Protein AF-A0A1B7XZV3-F1 (afdb_monomer)

Mean predicted aligned error: 13.6 Å

Radius of gyration: 22.8 Å; Cα contacts (8 Å, |Δi|>4): 295; chains: 1; bounding box: 56×58×71 Å

Secondary structure (DSSP, 8-state):
-------------------------------PPP-TTT-----SS-GGG--PBPPPPHHHHHTT----PPBTT-SS--TT----HHHHHHHHHHHHHHHHHHHH----SSS--SSTTT-HHHHHHHHHHHHHHHHHHT--TTT-TTTTTT-HHHHHHHHHHHHHHHHHHHHHHHHHHHTT--HHHHHHHHHHHHHHHHHHHHHHHH-S-HHHHHTSHHHHHHHHHHHHHHTS---TT----HHHHHHHHHHHHHHHHHHS--HHHHHHHHHHHHHHHHTT---HHHHHHHTSPPPTT--B----SS-TT----B-PPPS---

Organism: Colletotrichum higginsianum (strain IMI 349063) (NCBI:txid759273)

Foldseek 3Di:
DDDDPDPDDDDDDDDDDDDDDDDDDDDDPPPDDDDDPPPPPPPPDDLQPDFDWQDAAPVCVVVVHDDDTHTPPPPDPDQPDDHYLRSLLVLLVVLLVLLQVLLPDDPPPDDADLDLVRGPSNVSLVVSVVSLVSSLVRDDPCQDPPVNLAPLSNLNSLLSSLSSLLSNLVSVLVVCVVSVHDPVVNLVSLVSNLVSLVVLLVSCVSHPCLLVSVVPVVNLVSLLSSLVSLLDPDDPVPPDPSLVSLLSSLVSLVCCCPSVVDLVSLVSSQVSLVSCVVVVNDDPSSVVSVVRDRPPQWDFDDDPDDDPDDDTDTDGDDPPDD

Sequence (322 aa):
MEAVWVIHPAYRRLSPGQKQKRGAGPGGRFTAPIDCGTAGWPVLINERDMSVRLPASEEAFQSDVEEKTSLYTSAQQQDGQVFSPFAGRVRAASLFHQSFQHSTKEPLHNNSSPDPERNTHWRQYREIDNNLVLFLQGLPDGLRLPRQARCRNAVFVNIIIHMSFICLHKAAISRMKSTGLPKSMIRRSTARLVCAAEEILNIFRMMSDMNEHLKNSILIFSVYLTSRVFLEDLDPTENVPRQDNLDFVLRIMMLSAKTLDNPVSGSMAVQLATEMRQRGLDSSAVEKALEVPQSRHLTPAFTKGSAPSSGPVFRLPSSSET

Nearest PDB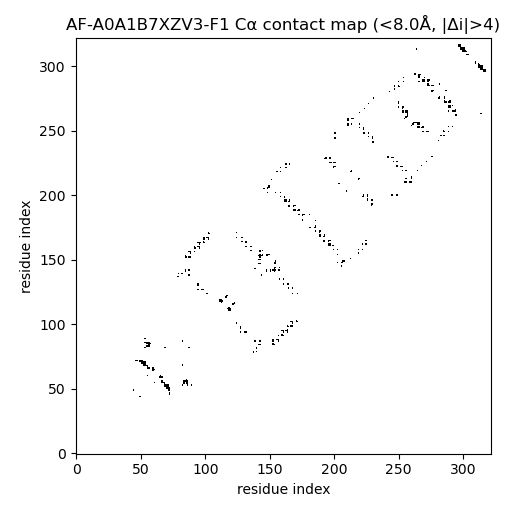 structures (foldseek):
  8qdv-assembly2_G  TM=4.334E-01  e=7.314E-02  Homo sapiens
  9dze-assembly1_c  TM=2.729E-01  e=3.210E-01  synthetic construct
  3c3r-assembly1_A  TM=3.103E-01  e=1.345E+00  unclassified
  9dze-assembly1_S  TM=2.847E-01  e=1.545E+00  synthetic construct

Structure (mmCIF, N/CA/C/O backbone):
data_AF-A0A1B7XZV3-F1
#
_entry.id   AF-A0A1B7XZV3-F1
#
loop_
_atom_site.group_PDB
_atom_site.id
_atom_site.type_symbol
_atom_site.label_atom_id
_atom_site.label_alt_id
_atom_site.label_comp_id
_atom_site.label_asym_id
_atom_site.label_entity_id
_atom_site.label_seq_id
_atom_site.pdbx_PDB_ins_code
_atom_site.Cartn_x
_atom_site.Cartn_y
_atom_site.Cartn_z
_atom_site.occupancy
_atom_site.B_iso_or_equiv
_atom_site.auth_seq_id
_atom_site.auth_comp_id
_atom_site.auth_asym_id
_atom_site.auth_atom_id
_atom_site.pdbx_PDB_model_num
ATOM 1 N N . MET A 1 1 ? -3.959 21.844 19.384 1.00 26.05 1 MET A N 1
ATOM 2 C CA . MET A 1 1 ? -4.234 20.977 20.549 1.00 26.05 1 MET A CA 1
ATOM 3 C C . MET A 1 1 ? -3.589 19.632 20.274 1.00 26.05 1 MET A C 1
ATOM 5 O O . MET A 1 1 ? -4.151 18.829 19.545 1.00 26.05 1 MET A O 1
ATOM 9 N N . GLU A 1 2 ? -2.360 19.453 20.753 1.00 22.11 2 GLU A N 1
ATOM 10 C CA . GLU A 1 2 ? -1.597 18.210 20.620 1.00 22.11 2 GLU A CA 1
ATOM 11 C C . GLU A 1 2 ? -1.956 17.270 21.774 1.00 22.11 2 GLU A C 1
ATOM 13 O O . GLU A 1 2 ? -1.838 17.642 22.940 1.00 22.11 2 GLU A O 1
ATOM 18 N N . ALA A 1 3 ? -2.397 16.053 21.459 1.00 22.11 3 ALA A N 1
ATOM 19 C CA . ALA A 1 3 ? -2.509 14.978 22.435 1.00 22.11 3 ALA A CA 1
ATOM 20 C C . ALA A 1 3 ? -1.167 14.236 22.483 1.00 22.11 3 ALA A C 1
ATOM 22 O O . ALA A 1 3 ? -0.880 13.371 21.655 1.00 22.11 3 ALA A O 1
ATOM 23 N N . VAL A 1 4 ? -0.326 14.620 23.443 1.00 23.52 4 VAL A N 1
ATOM 24 C CA . VAL A 1 4 ? 0.891 13.890 23.803 1.00 23.52 4 VAL A CA 1
ATOM 25 C C . VAL A 1 4 ? 0.474 12.677 24.631 1.00 23.52 4 VAL A C 1
ATOM 27 O O . VAL A 1 4 ? -0.014 12.814 25.750 1.00 23.52 4 VAL A O 1
ATOM 30 N N . TRP A 1 5 ? 0.678 11.476 24.096 1.00 24.05 5 TRP A N 1
ATOM 31 C CA . TRP A 1 5 ? 0.564 10.245 24.873 1.00 24.05 5 TRP A CA 1
ATOM 32 C C . TRP A 1 5 ? 1.799 10.108 25.769 1.00 24.05 5 TRP A C 1
ATOM 34 O O . TRP A 1 5 ? 2.835 9.594 25.349 1.00 24.05 5 TRP A O 1
ATOM 44 N N . VAL A 1 6 ? 1.702 10.590 27.010 1.00 23.78 6 VAL A N 1
ATOM 45 C CA . VAL A 1 6 ? 2.675 10.283 28.065 1.00 23.78 6 VAL A CA 1
ATOM 46 C C . VAL A 1 6 ? 2.302 8.929 28.663 1.00 23.78 6 VAL A C 1
ATOM 48 O O . VAL A 1 6 ? 1.396 8.826 29.486 1.00 23.78 6 VAL A O 1
ATOM 51 N N . ILE A 1 7 ? 3.003 7.873 28.255 1.00 25.92 7 ILE A N 1
ATOM 52 C CA . ILE A 1 7 ? 2.964 6.591 28.966 1.00 25.92 7 ILE A CA 1
ATOM 53 C C . ILE A 1 7 ? 3.879 6.738 30.182 1.00 25.92 7 ILE A C 1
ATOM 55 O O . ILE A 1 7 ? 5.101 6.754 30.055 1.00 25.92 7 ILE A O 1
ATOM 59 N N . HIS A 1 8 ? 3.281 6.893 31.361 1.00 21.42 8 HIS A N 1
ATOM 60 C CA . HIS A 1 8 ? 3.992 6.984 32.633 1.00 21.42 8 HIS A CA 1
ATOM 61 C C . HIS A 1 8 ? 4.502 5.585 33.032 1.00 21.42 8 HIS A C 1
ATOM 63 O O . HIS A 1 8 ? 3.681 4.695 33.270 1.00 21.42 8 HIS A O 1
ATOM 69 N N . PRO A 1 9 ? 5.820 5.335 33.150 1.00 27.73 9 PRO A N 1
ATOM 70 C CA . PRO A 1 9 ? 6.293 4.080 33.707 1.00 27.73 9 PRO A CA 1
ATOM 71 C C . PRO A 1 9 ? 6.142 4.138 35.229 1.00 27.73 9 PRO A C 1
ATOM 73 O O . PRO A 1 9 ? 6.846 4.868 35.927 1.00 27.73 9 PRO A O 1
ATOM 76 N N . ALA A 1 10 ? 5.198 3.363 35.755 1.00 28.23 10 ALA A N 1
ATOM 77 C CA . ALA A 1 10 ? 5.133 3.057 37.172 1.00 28.23 10 ALA A CA 1
ATOM 78 C C . ALA A 1 10 ? 6.321 2.153 37.533 1.00 28.23 10 ALA A C 1
ATOM 80 O O . ALA A 1 10 ? 6.328 0.978 37.173 1.00 28.23 10 ALA A O 1
ATOM 81 N N . TYR A 1 11 ? 7.312 2.669 38.268 1.00 28.19 11 TYR A N 1
ATOM 82 C CA . TYR A 1 11 ? 8.264 1.810 38.975 1.00 28.19 11 TYR A CA 1
ATOM 83 C C . TYR A 1 11 ? 8.449 2.215 40.442 1.00 28.19 11 TYR A C 1
ATOM 85 O O . TYR A 1 11 ? 9.045 3.224 40.806 1.00 28.19 11 TYR A O 1
ATOM 93 N N . ARG A 1 12 ? 7.843 1.349 41.256 1.00 29.89 12 ARG A N 1
ATOM 94 C CA . ARG A 1 12 ? 8.142 0.886 42.614 1.00 29.89 12 ARG A CA 1
ATOM 95 C C . ARG A 1 12 ? 9.491 1.354 43.208 1.00 29.89 12 ARG A C 1
ATOM 97 O O . ARG A 1 12 ? 10.552 1.093 42.651 1.00 29.89 12 ARG A O 1
ATOM 104 N N . ARG A 1 13 ? 9.425 1.961 44.404 1.00 27.34 13 ARG A N 1
ATOM 105 C CA . ARG A 1 13 ? 10.569 2.285 45.281 1.00 27.34 13 ARG A CA 1
ATOM 106 C C . ARG A 1 13 ? 11.389 1.030 45.599 1.00 27.34 13 ARG A C 1
ATOM 108 O O . ARG A 1 13 ? 10.828 0.057 46.096 1.00 27.34 13 ARG A O 1
ATOM 115 N N . LEU A 1 14 ? 12.706 1.108 45.427 1.00 30.80 14 LEU A N 1
ATOM 116 C CA . LEU A 1 14 ? 13.676 0.250 46.109 1.00 30.80 14 LEU A CA 1
ATOM 117 C C . LEU A 1 14 ? 14.786 1.133 46.704 1.00 30.80 14 LEU A C 1
ATOM 119 O O . LEU A 1 14 ? 15.293 2.041 46.050 1.00 30.80 14 LEU A O 1
ATOM 123 N N . SER A 1 15 ? 15.079 0.888 47.981 1.00 27.12 15 SER A N 1
ATOM 124 C CA . SER A 1 15 ? 16.014 1.613 48.853 1.00 27.12 15 SER A CA 1
ATOM 125 C C . SER A 1 15 ? 17.497 1.361 48.503 1.00 27.12 15 SER A C 1
ATOM 127 O O . SER A 1 15 ? 17.798 0.425 47.762 1.00 27.12 15 SER A O 1
ATOM 129 N N . PRO A 1 16 ? 18.439 2.191 49.004 1.00 28.88 16 PRO A N 1
ATOM 130 C CA . PRO A 1 16 ? 19.751 2.381 48.395 1.00 28.88 16 PRO A CA 1
ATOM 131 C C . PRO A 1 16 ? 20.817 1.437 48.957 1.00 28.88 16 PRO A C 1
ATOM 133 O O . PRO A 1 16 ? 20.937 1.263 50.167 1.00 28.88 16 PRO A O 1
ATOM 136 N N . GLY A 1 17 ? 21.673 0.914 48.079 1.00 26.41 17 GLY A N 1
ATOM 137 C CA . GLY A 1 17 ? 22.903 0.251 48.499 1.00 26.41 17 GLY A CA 1
ATOM 138 C C . GLY A 1 17 ? 23.469 -0.704 47.462 1.00 26.41 17 GLY A C 1
ATOM 139 O O . GLY A 1 17 ? 23.214 -1.892 47.540 1.00 26.41 17 GLY A O 1
ATOM 140 N N . GLN A 1 18 ? 24.266 -0.194 46.522 1.00 27.86 18 GLN A N 1
ATOM 141 C CA . GLN A 1 18 ? 25.633 -0.671 46.277 1.00 27.86 18 GLN A CA 1
ATOM 142 C C . GLN A 1 18 ? 26.249 0.073 45.088 1.00 27.86 18 GLN A C 1
ATOM 144 O O . GLN A 1 18 ? 25.726 0.116 43.979 1.00 27.86 18 GLN A O 1
ATOM 149 N N . LYS A 1 19 ? 27.381 0.713 45.381 1.00 29.30 19 LYS A N 1
ATOM 150 C CA . LYS A 1 19 ? 28.252 1.416 44.445 1.00 29.30 19 LYS A CA 1
ATOM 151 C C . LYS A 1 19 ? 28.953 0.396 43.548 1.00 29.30 19 LYS A C 1
ATOM 153 O O . LYS A 1 19 ? 29.587 -0.504 44.081 1.00 29.30 19 LYS A O 1
ATOM 158 N N . GLN A 1 20 ? 29.013 0.646 42.241 1.00 29.11 20 GLN A N 1
ATOM 159 C CA . GLN A 1 20 ? 30.135 0.179 41.425 1.00 29.11 20 GLN A CA 1
ATOM 160 C C . GLN A 1 20 ? 30.574 1.298 40.471 1.00 29.11 20 GLN A C 1
ATOM 162 O O . GLN A 1 20 ? 29.894 1.647 39.512 1.00 29.11 20 GLN A O 1
ATOM 167 N N . LYS A 1 21 ? 31.730 1.889 40.792 1.00 27.64 21 LYS A N 1
ATOM 168 C CA . LYS A 1 21 ? 32.469 2.866 39.982 1.00 27.64 21 LYS A CA 1
ATOM 169 C C . LYS A 1 21 ? 32.974 2.210 38.694 1.00 27.64 21 LYS A C 1
ATOM 171 O O . LYS A 1 21 ? 33.647 1.188 38.811 1.00 27.64 21 LYS A O 1
ATOM 176 N N . ARG A 1 22 ? 32.830 2.865 37.531 1.00 30.25 22 ARG A N 1
ATOM 177 C CA . ARG A 1 22 ? 33.849 2.848 36.457 1.00 30.25 22 ARG A CA 1
ATOM 178 C C . ARG A 1 22 ? 33.916 4.193 35.711 1.00 30.25 22 ARG A C 1
ATOM 180 O O . ARG A 1 22 ? 32.929 4.653 35.162 1.00 30.25 22 ARG A O 1
ATOM 187 N N . GLY A 1 23 ? 35.118 4.775 35.793 1.00 27.69 23 GLY A N 1
ATOM 188 C CA . GLY A 1 23 ? 35.793 5.813 34.998 1.00 27.69 23 GLY A CA 1
ATOM 189 C C . GLY A 1 23 ? 35.012 6.740 34.066 1.00 27.69 23 GLY A C 1
ATOM 190 O O . GLY A 1 23 ? 34.575 6.320 33.003 1.00 27.69 23 GLY A O 1
ATOM 191 N N . ALA A 1 24 ? 35.017 8.032 34.402 1.00 28.03 24 ALA A N 1
ATOM 192 C CA . ALA A 1 24 ? 34.812 9.135 33.467 1.00 28.03 24 ALA A CA 1
ATOM 193 C C . ALA A 1 24 ? 36.183 9.706 33.052 1.00 28.03 24 ALA A C 1
ATOM 195 O O . ALA A 1 24 ? 36.971 10.094 33.914 1.00 28.03 24 ALA A O 1
ATOM 196 N N . GLY A 1 25 ? 36.458 9.747 31.746 1.00 27.41 25 GLY A N 1
ATOM 197 C CA . GLY A 1 25 ? 37.498 10.577 31.128 1.00 27.41 25 GLY A CA 1
ATOM 198 C C . GLY A 1 25 ? 36.835 11.745 30.379 1.00 27.41 25 GLY A C 1
ATOM 199 O O . GLY A 1 25 ? 35.733 11.554 29.859 1.00 27.41 25 GLY A O 1
ATOM 200 N N . PRO A 1 26 ? 37.430 12.951 30.353 1.00 31.88 26 PRO A N 1
ATOM 201 C CA . PRO A 1 26 ? 36.749 14.166 29.919 1.00 31.88 26 PRO A CA 1
ATOM 202 C C . PRO A 1 26 ? 36.946 14.428 28.419 1.00 31.88 26 PRO A C 1
ATOM 204 O O . PRO A 1 26 ? 38.038 14.243 27.893 1.00 31.88 26 PRO A O 1
ATOM 207 N N . GLY A 1 27 ? 35.911 14.939 27.750 1.00 33.69 27 GLY A N 1
ATOM 208 C CA . GLY A 1 27 ? 36.048 15.555 26.425 1.00 33.69 27 GLY A CA 1
ATOM 209 C C . GLY A 1 27 ? 35.211 14.902 25.332 1.00 33.69 27 GLY A C 1
ATOM 210 O O . GLY A 1 27 ? 35.723 14.188 24.482 1.00 33.69 27 GLY A O 1
ATOM 211 N N . GLY A 1 28 ? 33.917 15.210 25.317 1.00 26.28 28 GLY A N 1
ATOM 212 C CA . GLY A 1 28 ? 33.036 14.912 24.194 1.00 26.28 28 GLY A CA 1
ATOM 213 C C . GLY A 1 28 ? 31.770 15.744 24.312 1.00 26.28 28 GLY A C 1
ATOM 214 O O . GLY A 1 28 ? 30.848 15.372 25.030 1.00 26.28 28 GLY A O 1
ATOM 215 N N . ARG A 1 29 ? 31.745 16.912 23.659 1.00 28.36 29 ARG A N 1
ATOM 216 C CA . ARG A 1 29 ? 30.521 17.704 23.487 1.00 28.36 29 ARG A CA 1
ATOM 217 C C . ARG A 1 29 ? 29.549 16.877 22.644 1.00 28.36 29 ARG A C 1
ATOM 219 O O . ARG A 1 29 ? 29.690 16.825 21.428 1.00 28.36 29 ARG A O 1
ATOM 226 N N . PHE A 1 30 ? 28.575 16.236 23.280 1.00 28.03 30 PHE A N 1
ATOM 227 C CA . PHE A 1 30 ? 27.425 15.669 22.585 1.00 28.03 30 PHE A CA 1
ATOM 228 C C . PHE A 1 30 ? 26.438 16.799 22.290 1.00 28.03 30 PHE A C 1
ATOM 230 O O . PHE A 1 30 ? 25.591 17.141 23.109 1.00 28.03 30 PHE A O 1
ATOM 237 N N . THR A 1 31 ? 26.575 17.418 21.120 1.00 30.31 31 THR A N 1
ATOM 238 C CA . THR A 1 31 ? 25.494 18.201 20.521 1.00 30.31 31 THR A CA 1
ATOM 239 C C . THR A 1 31 ? 24.473 17.215 19.970 1.00 30.31 31 THR A C 1
ATOM 241 O O . THR A 1 31 ? 24.761 16.515 19.002 1.00 30.31 31 THR A O 1
ATOM 244 N N . ALA A 1 32 ? 23.309 17.120 20.607 1.00 29.19 32 ALA A N 1
ATOM 245 C CA . ALA A 1 32 ? 22.178 16.356 20.098 1.00 29.19 32 ALA A CA 1
ATOM 246 C C . ALA A 1 32 ? 21.463 17.161 19.000 1.00 29.19 32 ALA A C 1
ATOM 248 O O . ALA A 1 32 ? 21.025 18.279 19.282 1.00 29.19 32 ALA A O 1
ATOM 249 N N . PRO A 1 33 ? 21.297 16.630 17.777 1.00 28.16 33 PRO A N 1
ATOM 250 C CA . PRO A 1 33 ? 20.357 17.183 16.822 1.00 28.16 33 PRO A CA 1
ATOM 251 C C . PRO A 1 33 ? 18.992 16.516 17.002 1.00 28.16 33 PRO A C 1
ATOM 253 O O . PRO A 1 33 ? 18.843 15.295 16.947 1.00 28.16 33 PRO A O 1
ATOM 256 N N . ILE A 1 34 ? 18.008 17.376 17.225 1.00 36.69 34 ILE A N 1
ATOM 257 C CA . ILE A 1 34 ? 16.572 17.147 17.097 1.00 36.69 34 ILE A CA 1
ATOM 258 C C . ILE A 1 34 ? 16.291 16.662 15.666 1.00 36.69 34 ILE A C 1
ATOM 260 O O . ILE A 1 34 ? 16.700 17.350 14.740 1.00 36.69 34 ILE A O 1
ATOM 264 N N . ASP A 1 35 ? 15.643 15.499 15.493 1.00 37.31 35 ASP A N 1
ATOM 265 C CA . ASP A 1 35 ? 14.667 15.220 14.415 1.00 37.31 35 ASP A CA 1
ATOM 266 C C . ASP A 1 35 ? 14.123 13.771 14.504 1.00 37.31 35 ASP A C 1
ATOM 268 O O . ASP A 1 35 ? 14.791 12.789 14.189 1.00 37.31 35 ASP A O 1
ATOM 272 N N . CYS A 1 36 ? 12.869 13.628 14.949 1.00 42.91 36 CYS A N 1
ATOM 273 C CA . CYS A 1 36 ? 12.219 12.362 15.342 1.00 42.91 36 CYS A CA 1
ATOM 274 C C . CYS A 1 36 ? 11.680 11.500 14.168 1.00 42.91 36 CYS A C 1
ATOM 276 O O . CYS A 1 36 ? 11.064 10.465 14.390 1.00 42.91 36 CYS A O 1
ATOM 278 N N . GLY A 1 37 ? 11.896 11.892 12.909 1.00 39.47 37 GLY A N 1
ATOM 279 C CA . GLY A 1 37 ? 11.421 11.133 11.733 1.00 39.47 37 GLY A CA 1
ATOM 280 C C . GLY A 1 37 ? 12.525 10.509 10.872 1.00 39.47 37 GLY A C 1
ATOM 281 O O . GLY A 1 37 ? 12.262 9.607 10.082 1.00 39.47 37 GLY A O 1
ATOM 282 N N . THR A 1 38 ? 13.760 10.989 11.023 1.00 41.81 38 THR A N 1
ATOM 283 C CA . THR A 1 38 ? 14.948 10.585 10.247 1.00 41.81 38 THR A CA 1
ATOM 284 C C . THR A 1 38 ? 16.132 10.215 11.131 1.00 41.81 38 THR A C 1
ATOM 286 O O . THR A 1 38 ? 17.124 9.681 10.633 1.00 41.81 38 THR A O 1
ATOM 289 N N . ALA A 1 39 ? 16.047 10.451 12.441 1.00 37.59 39 ALA A N 1
ATOM 290 C CA . ALA 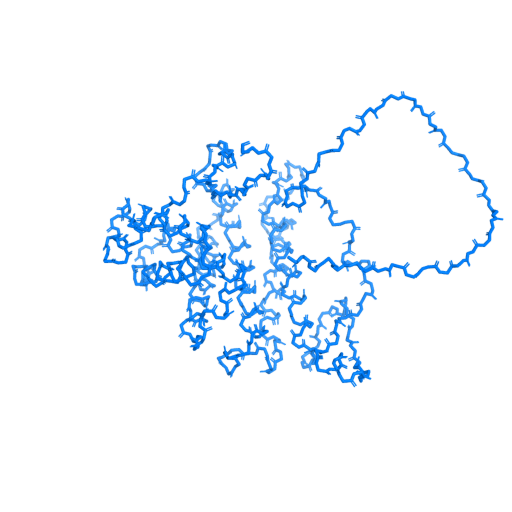A 1 39 ? 17.008 9.896 13.366 1.00 37.59 39 ALA A CA 1
ATOM 291 C C . ALA A 1 39 ? 16.878 8.374 13.329 1.00 37.59 39 ALA A C 1
ATOM 293 O O . ALA A 1 39 ? 15.859 7.811 13.731 1.00 37.59 39 ALA A O 1
ATOM 294 N N . GLY A 1 40 ? 17.933 7.717 12.850 1.00 35.34 40 GLY A N 1
ATOM 295 C CA . GLY A 1 40 ? 18.215 6.311 13.091 1.00 35.34 40 GLY A CA 1
ATOM 296 C C . GLY A 1 40 ? 18.413 6.053 14.581 1.00 35.34 40 GLY A C 1
ATOM 297 O O . GLY A 1 40 ? 19.470 5.586 14.991 1.00 35.34 40 GLY A O 1
ATOM 298 N N . TRP A 1 41 ? 17.400 6.361 15.391 1.00 34.50 41 TRP A N 1
ATOM 299 C CA . TRP A 1 41 ? 17.198 5.704 16.656 1.00 34.50 41 TRP A CA 1
ATOM 300 C C . TRP A 1 41 ? 17.027 4.239 16.289 1.00 34.50 41 TRP A C 1
ATOM 302 O O . TRP A 1 41 ? 16.030 3.892 15.644 1.00 34.50 41 TRP A O 1
ATOM 312 N N . PRO A 1 42 ? 17.992 3.363 16.622 1.00 40.28 42 PRO A N 1
ATOM 313 C CA . PRO A 1 42 ? 17.646 1.963 16.666 1.00 40.28 42 PRO A CA 1
ATOM 314 C C . PRO A 1 42 ? 16.413 1.908 17.560 1.00 40.28 42 PRO A C 1
ATOM 316 O O . PRO A 1 42 ? 16.408 2.493 18.647 1.00 40.28 42 PRO A O 1
ATOM 319 N N . VAL A 1 43 ? 15.342 1.277 17.090 1.00 46.78 43 VAL A N 1
ATOM 320 C CA . VAL A 1 43 ? 14.320 0.819 18.019 1.00 46.78 43 VAL A CA 1
ATOM 321 C C . VAL A 1 43 ? 15.090 -0.080 18.987 1.00 46.78 43 VAL A C 1
ATOM 323 O O . VAL A 1 43 ? 15.458 -1.200 18.649 1.00 46.78 43 VAL A O 1
ATOM 326 N N . LEU A 1 44 ? 15.455 0.473 20.150 1.00 50.75 44 LEU A N 1
ATOM 327 C CA . LEU A 1 44 ? 16.229 -0.211 21.193 1.00 50.75 44 LEU A CA 1
ATOM 328 C C . LEU A 1 44 ? 15.421 -1.371 21.787 1.00 50.75 44 LEU A C 1
ATOM 330 O O . LEU A 1 44 ? 15.957 -2.205 22.509 1.00 50.75 44 LEU A O 1
ATOM 334 N N . ILE A 1 45 ? 14.129 -1.420 21.466 1.00 56.56 45 ILE A N 1
ATOM 335 C CA . ILE A 1 45 ? 13.211 -2.487 21.816 1.00 56.56 45 ILE A CA 1
ATOM 336 C C . ILE A 1 45 ? 13.306 -3.559 20.731 1.00 56.56 45 ILE A C 1
ATOM 338 O O . ILE A 1 45 ? 12.675 -3.479 19.678 1.00 56.56 45 ILE A O 1
ATOM 342 N N . ASN A 1 46 ? 14.111 -4.582 20.992 1.00 56.75 46 ASN A N 1
ATOM 343 C CA . ASN A 1 46 ? 14.079 -5.795 20.196 1.00 56.75 46 ASN A CA 1
ATOM 344 C C . ASN A 1 46 ? 12.720 -6.478 20.402 1.00 56.75 46 ASN A C 1
ATOM 346 O O . ASN A 1 46 ? 12.406 -6.929 21.502 1.00 56.75 46 ASN A O 1
ATOM 350 N N . GLU A 1 47 ? 11.917 -6.576 19.343 1.00 60.06 47 GLU A N 1
ATOM 351 C CA . GLU A 1 47 ? 10.600 -7.224 19.383 1.00 60.06 47 GLU A CA 1
ATOM 352 C C . GLU A 1 47 ? 10.660 -8.673 19.901 1.00 60.06 47 GLU A C 1
ATOM 354 O O . GLU A 1 47 ? 9.686 -9.165 20.469 1.00 60.06 47 GLU A O 1
ATOM 359 N N . ARG A 1 48 ? 11.809 -9.348 19.747 1.00 58.66 48 ARG A N 1
ATOM 360 C CA . ARG A 1 48 ? 12.036 -10.714 20.251 1.00 58.66 48 ARG A CA 1
ATOM 361 C C . ARG A 1 48 ? 12.165 -10.782 21.774 1.00 58.66 48 ARG A C 1
ATOM 363 O O . ARG A 1 48 ? 11.879 -11.828 22.346 1.00 58.66 48 ARG A O 1
ATOM 370 N N . ASP A 1 49 ? 12.533 -9.673 22.410 1.00 57.97 49 ASP A N 1
ATOM 371 C CA . ASP A 1 49 ? 12.698 -9.562 23.864 1.00 57.97 49 ASP A CA 1
ATOM 372 C C . ASP A 1 49 ? 11.452 -8.946 24.532 1.00 57.97 49 ASP A C 1
ATOM 374 O O . ASP A 1 49 ? 11.423 -8.706 25.740 1.00 57.97 49 ASP A O 1
ATOM 378 N N . MET A 1 50 ? 10.400 -8.685 23.748 1.00 66.62 50 MET A N 1
ATOM 379 C CA . MET A 1 50 ? 9.198 -7.993 24.193 1.00 66.62 50 MET A CA 1
ATOM 380 C C . MET A 1 50 ? 8.085 -8.985 24.563 1.00 66.62 50 MET A C 1
ATOM 382 O O . MET A 1 50 ? 7.460 -9.602 23.704 1.00 66.62 50 MET A O 1
ATOM 386 N N . SER A 1 51 ? 7.771 -9.101 25.854 1.00 69.12 51 SER A N 1
ATOM 387 C CA . SER A 1 51 ? 6.652 -9.904 26.377 1.00 69.12 51 SER A CA 1
ATOM 388 C C . SER A 1 51 ? 5.396 -9.061 26.644 1.00 69.12 51 SER A C 1
ATOM 390 O O . SER A 1 51 ? 4.729 -9.208 27.668 1.00 69.12 51 SER A O 1
ATOM 392 N N . VAL A 1 52 ? 5.059 -8.152 25.725 1.00 80.31 52 VAL A N 1
ATOM 393 C CA . VAL A 1 52 ? 3.850 -7.319 25.849 1.00 80.31 52 VAL A CA 1
ATOM 394 C C . VAL A 1 52 ? 2.624 -8.051 25.319 1.00 80.31 52 VAL A C 1
ATOM 396 O O . VAL A 1 52 ? 2.706 -8.847 24.381 1.00 80.31 52 VAL A O 1
ATOM 399 N N . ARG A 1 53 ? 1.465 -7.774 25.915 1.00 82.38 53 ARG A N 1
ATOM 400 C CA . ARG A 1 53 ? 0.181 -8.195 25.357 1.00 82.38 53 ARG A CA 1
ATOM 401 C C . ARG A 1 53 ? -0.273 -7.218 24.278 1.00 82.38 53 ARG A C 1
ATOM 403 O O . ARG A 1 53 ? 0.047 -6.033 24.331 1.00 82.38 53 ARG A O 1
ATOM 410 N N . LEU A 1 54 ? -1.014 -7.727 23.302 1.00 85.56 54 LEU A N 1
ATOM 411 C CA . LEU A 1 54 ? -1.739 -6.905 22.346 1.00 85.56 54 LEU A CA 1
ATOM 412 C C . LEU A 1 54 ? -2.793 -6.065 23.079 1.00 85.56 54 LEU A C 1
ATOM 414 O O . LEU A 1 54 ? -3.258 -6.464 24.150 1.00 85.56 54 LEU A O 1
ATOM 418 N N . PRO A 1 55 ? -3.160 -4.898 22.538 1.00 86.38 55 PRO A N 1
ATOM 419 C CA . PRO A 1 55 ? -4.146 -4.052 23.184 1.00 86.38 55 PRO A CA 1
ATOM 420 C C . PRO A 1 55 ? -5.561 -4.640 23.071 1.00 86.38 55 PRO A C 1
ATOM 422 O O . PRO A 1 55 ? -5.883 -5.354 22.116 1.00 86.38 55 PRO A O 1
ATOM 425 N N . ALA A 1 56 ? -6.401 -4.323 24.056 1.00 87.31 56 ALA A N 1
ATOM 426 C CA . ALA A 1 56 ? -7.821 -4.670 24.069 1.00 87.31 56 ALA A CA 1
ATOM 427 C C . ALA A 1 56 ? -8.596 -3.910 22.979 1.00 87.31 56 ALA A C 1
ATOM 429 O O . ALA A 1 56 ? -8.037 -3.052 22.283 1.00 87.31 56 ALA A O 1
ATOM 430 N N . SER A 1 57 ? -9.869 -4.251 22.793 1.00 87.25 57 SER A N 1
ATOM 431 C CA . SER A 1 57 ? -10.780 -3.467 21.963 1.00 87.25 57 SER A CA 1
ATOM 432 C C . SER A 1 57 ? -11.051 -2.085 22.566 1.00 87.25 57 SER A C 1
ATOM 434 O O . SER A 1 57 ? -10.907 -1.862 23.770 1.00 87.25 57 SER A O 1
ATOM 436 N N . GLU A 1 58 ? -11.439 -1.144 21.706 1.00 87.06 58 GLU A N 1
ATOM 437 C CA . GLU A 1 58 ? -11.816 0.205 22.134 1.00 87.06 58 GLU A CA 1
ATOM 438 C C . GLU A 1 58 ? -13.091 0.151 22.988 1.00 87.06 58 GLU A C 1
ATOM 440 O O . GLU A 1 58 ? -13.230 0.879 23.965 1.00 87.06 58 GLU A O 1
ATOM 445 N N . GLU A 1 59 ? -13.994 -0.773 22.668 1.00 87.19 59 GLU A N 1
ATOM 446 C CA . GLU A 1 59 ? -15.244 -0.997 23.381 1.00 87.19 59 GLU A CA 1
ATOM 447 C C . GLU A 1 59 ? -14.999 -1.492 24.813 1.00 87.19 59 GLU A C 1
ATOM 449 O O . GLU A 1 59 ? -15.610 -0.978 25.750 1.00 87.19 59 GLU A O 1
ATOM 454 N N . ALA A 1 60 ? -14.078 -2.443 25.005 1.00 88.50 60 ALA A N 1
ATOM 455 C CA . ALA A 1 60 ? -13.676 -2.916 26.332 1.00 88.50 60 ALA A CA 1
ATOM 456 C C . ALA A 1 60 ? -13.046 -1.792 27.167 1.00 88.50 60 ALA A C 1
ATOM 458 O O . ALA A 1 60 ? -13.367 -1.636 28.343 1.00 88.50 60 ALA A O 1
ATOM 459 N N . PHE A 1 61 ? -12.213 -0.955 26.539 1.00 88.81 61 PHE A N 1
ATOM 460 C CA . PHE A 1 61 ? -11.619 0.209 27.196 1.00 88.81 61 PHE A CA 1
ATOM 461 C C . PHE A 1 61 ? -12.675 1.244 27.615 1.00 88.81 61 PHE A C 1
ATOM 463 O O . PHE A 1 61 ? -12.664 1.710 28.751 1.00 88.81 61 PHE A O 1
ATOM 470 N N . GLN A 1 62 ? -13.616 1.579 26.728 1.00 91.00 62 GLN A N 1
ATOM 471 C CA . GLN A 1 62 ? -14.666 2.569 27.001 1.00 91.00 62 GLN A CA 1
ATOM 472 C C . GLN A 1 62 ? -15.704 2.090 28.020 1.00 91.00 62 GLN A C 1
ATOM 474 O O . GLN A 1 62 ? -16.296 2.909 28.721 1.00 91.00 62 GLN A O 1
ATOM 479 N N . SER A 1 63 ? -15.937 0.780 28.091 1.00 92.81 63 SER A N 1
ATOM 480 C CA . SER A 1 63 ? -16.879 0.169 29.034 1.00 92.81 63 SER A CA 1
ATOM 481 C C . SER A 1 63 ? -16.250 -0.233 30.371 1.00 92.81 63 SER A C 1
ATOM 483 O O . SER A 1 63 ? -16.975 -0.712 31.239 1.00 92.81 63 SER A O 1
ATOM 485 N N . ASP A 1 64 ? -14.939 -0.025 30.544 1.00 90.31 64 ASP A N 1
ATOM 486 C CA . ASP A 1 64 ? -14.164 -0.463 31.715 1.00 90.31 64 ASP A CA 1
ATOM 487 C C . ASP A 1 64 ? -14.305 -1.976 31.993 1.00 90.31 64 ASP A C 1
ATOM 489 O O . ASP A 1 64 ? -14.368 -2.435 33.134 1.00 90.31 64 ASP A O 1
ATOM 493 N N . VAL A 1 65 ? -14.389 -2.776 30.922 1.00 92.06 65 VAL A N 1
ATOM 494 C CA . VAL A 1 65 ? -14.506 -4.240 30.988 1.00 92.06 65 VAL A CA 1
ATOM 495 C C . VAL A 1 65 ? -13.166 -4.878 30.645 1.00 92.06 65 VAL A C 1
ATOM 497 O O . VAL A 1 65 ? -12.581 -4.614 29.596 1.00 92.06 65 VAL A O 1
ATOM 500 N N . GLU A 1 66 ? -12.684 -5.774 31.509 1.00 87.25 66 GLU A N 1
ATOM 501 C CA . GLU A 1 66 ? -11.443 -6.503 31.254 1.00 87.25 66 GLU A CA 1
ATOM 502 C C . GLU A 1 66 ? -11.590 -7.445 30.045 1.00 87.25 66 GLU A C 1
ATOM 504 O O . GLU A 1 66 ? -12.390 -8.383 30.045 1.00 87.25 66 GLU A O 1
ATOM 509 N N . GLU A 1 67 ? -10.766 -7.228 29.019 1.00 85.94 67 GLU A N 1
ATOM 510 C CA . GLU A 1 67 ? -10.660 -8.102 27.853 1.00 85.94 67 GLU A CA 1
ATOM 511 C C . GLU A 1 67 ? -9.353 -8.898 27.898 1.00 85.94 67 GLU A C 1
ATOM 513 O O . GLU A 1 67 ? -8.252 -8.351 28.007 1.00 85.94 67 GLU A O 1
ATOM 518 N N . LYS A 1 68 ? -9.455 -10.221 27.754 1.00 83.69 68 LYS A N 1
ATOM 519 C CA . LYS A 1 68 ? -8.280 -11.090 27.695 1.00 83.69 68 LYS A CA 1
ATOM 520 C C . LYS A 1 68 ? -7.566 -10.933 26.351 1.00 83.69 68 LYS A C 1
ATOM 522 O O . LYS A 1 68 ? -8.024 -11.446 25.335 1.00 83.69 68 LYS A O 1
ATOM 527 N N . THR A 1 69 ? -6.378 -10.336 26.373 1.00 83.94 69 THR A N 1
ATOM 528 C CA . THR A 1 69 ? -5.559 -10.126 25.171 1.00 83.94 69 THR A CA 1
ATOM 529 C C . THR A 1 69 ? -4.421 -11.140 25.026 1.00 83.94 69 THR A C 1
ATOM 531 O O . THR A 1 69 ? -3.896 -11.670 26.013 1.00 83.94 69 THR A O 1
ATOM 534 N N . SER A 1 70 ? -4.024 -11.432 23.784 1.00 79.44 70 SER A N 1
ATOM 535 C CA . SER A 1 70 ? -2.927 -12.356 23.463 1.00 79.44 70 SER A CA 1
ATOM 536 C C . SER A 1 70 ? -1.553 -11.681 23.546 1.00 79.44 70 SER A C 1
ATOM 538 O O . SER A 1 70 ? -1.438 -10.461 23.492 1.00 79.44 70 SER A O 1
ATOM 540 N N . LEU A 1 71 ? -0.483 -12.471 23.665 1.00 79.88 71 LEU A N 1
ATOM 541 C CA . LEU A 1 71 ? 0.891 -11.961 23.628 1.00 79.88 71 LEU A CA 1
ATOM 542 C C . LEU A 1 71 ? 1.278 -11.468 22.226 1.00 79.88 71 LEU A C 1
ATOM 544 O O . LEU A 1 71 ? 0.813 -11.977 21.208 1.00 79.88 71 LEU A O 1
ATOM 548 N N . TYR A 1 72 ? 2.183 -10.497 22.175 1.00 73.31 72 TYR A N 1
ATOM 549 C CA . TYR A 1 72 ? 2.773 -10.010 20.933 1.00 73.31 72 TYR A CA 1
ATOM 550 C C . TYR A 1 72 ? 3.689 -11.062 20.280 1.00 73.31 72 TYR A C 1
ATOM 552 O O . TYR A 1 72 ? 3.686 -11.244 19.068 1.00 73.31 72 TYR A O 1
ATOM 560 N N . THR A 1 73 ? 4.440 -11.831 21.057 1.00 65.12 73 THR A N 1
ATOM 561 C CA . THR A 1 73 ? 5.391 -12.828 20.537 1.00 65.12 73 THR A CA 1
ATOM 562 C C . THR A 1 73 ? 4.817 -14.231 20.403 1.00 65.12 73 THR A C 1
ATOM 564 O O . THR A 1 73 ? 5.589 -15.158 20.180 1.00 65.12 73 THR A O 1
ATOM 567 N N . SER A 1 74 ? 3.494 -14.427 20.521 1.00 59.03 74 SER A N 1
ATOM 568 C CA . SER A 1 74 ? 2.870 -15.713 20.187 1.00 59.03 74 SER A CA 1
ATOM 569 C C . SER A 1 74 ? 3.032 -15.965 18.683 1.00 59.03 74 SER A C 1
ATOM 571 O O . SER A 1 74 ? 2.180 -15.599 17.872 1.00 59.03 74 SER A O 1
ATOM 573 N N . ALA A 1 75 ? 4.216 -16.473 18.339 1.00 45.44 75 ALA A N 1
ATOM 574 C CA . ALA A 1 75 ? 4.691 -16.825 17.020 1.00 45.44 75 ALA A CA 1
ATOM 575 C C . ALA A 1 75 ? 3.708 -17.826 16.431 1.00 45.44 75 ALA A C 1
ATOM 577 O O . ALA A 1 75 ? 3.410 -18.831 17.069 1.00 45.44 75 ALA A O 1
ATOM 578 N N . GLN A 1 76 ? 3.185 -17.508 15.249 1.00 49.59 76 GLN A N 1
ATOM 579 C CA . GLN A 1 76 ? 2.008 -18.154 14.683 1.00 49.59 76 GLN A CA 1
ATOM 580 C C . GLN A 1 76 ? 0.798 -18.043 15.607 1.00 49.59 76 GLN A C 1
ATOM 582 O O . GLN A 1 76 ? 0.563 -18.862 16.496 1.00 49.59 76 GLN A O 1
ATOM 587 N N . GLN A 1 77 ? -0.041 -17.050 15.321 1.00 52.06 77 GLN A N 1
ATOM 588 C CA . GLN A 1 77 ? -1.450 -17.224 15.622 1.00 52.06 77 GLN A CA 1
ATOM 589 C C . GLN A 1 77 ? -1.875 -18.529 14.951 1.00 52.06 77 GLN A C 1
ATOM 591 O O . GLN A 1 77 ? -1.833 -18.652 13.728 1.00 52.06 77 GLN A O 1
ATOM 596 N N . GLN A 1 78 ? -2.172 -19.531 15.775 1.00 46.19 78 GLN A N 1
ATOM 597 C CA . GLN A 1 78 ? -2.870 -20.713 15.312 1.00 46.19 78 GLN A CA 1
ATOM 598 C C . GLN A 1 78 ? -4.168 -20.248 14.654 1.00 46.19 78 GLN A C 1
ATOM 600 O O . GLN A 1 78 ? -4.747 -19.231 15.056 1.00 46.19 78 GLN A O 1
ATOM 605 N N . ASP A 1 79 ? -4.573 -20.975 13.623 1.00 44.50 79 ASP A N 1
ATOM 606 C CA . ASP A 1 79 ? -5.767 -20.689 12.842 1.00 44.50 79 ASP A CA 1
ATOM 607 C C . ASP A 1 79 ? -6.950 -20.368 13.779 1.00 44.50 79 ASP A C 1
ATOM 609 O O . ASP A 1 79 ? -7.277 -21.150 14.675 1.00 44.50 79 ASP A O 1
ATOM 613 N N . GLY A 1 80 ? -7.535 -19.174 13.644 1.00 52.88 80 GLY A N 1
ATOM 614 C CA . GLY A 1 80 ? -8.701 -18.753 14.433 1.00 52.88 80 GLY A CA 1
ATOM 615 C C . GLY A 1 80 ? -8.450 -18.006 15.754 1.00 52.88 80 GLY A C 1
ATOM 616 O O . GLY A 1 80 ? -9.416 -17.756 16.479 1.00 52.88 80 GLY A O 1
ATOM 617 N N . GLN A 1 81 ? -7.222 -17.595 16.098 1.00 58.66 81 GLN A N 1
ATOM 618 C CA . GLN A 1 81 ? -7.022 -16.770 17.300 1.00 58.66 81 GLN A CA 1
ATOM 619 C C . GLN A 1 81 ? -7.576 -15.342 17.110 1.00 58.66 81 GLN A C 1
ATOM 621 O O . GLN A 1 81 ? -7.025 -14.526 16.371 1.00 58.66 81 GLN A O 1
ATOM 626 N N . VAL A 1 82 ? -8.667 -15.033 17.813 1.00 70.88 82 VAL A N 1
ATOM 627 C CA . VAL A 1 82 ? -9.357 -13.737 17.752 1.00 70.88 82 VAL A CA 1
ATOM 628 C C . VAL A 1 82 ? -8.514 -12.659 18.440 1.00 70.88 82 VAL A C 1
ATOM 630 O O . VAL A 1 82 ? -8.167 -12.789 19.612 1.00 70.88 82 VAL A O 1
ATOM 633 N N . PHE A 1 83 ? -8.185 -11.591 17.714 1.00 82.06 83 PHE A N 1
ATOM 634 C CA . PHE A 1 83 ? -7.584 -10.374 18.261 1.00 82.06 83 PHE A CA 1
ATOM 635 C C . PHE A 1 83 ? -8.477 -9.168 17.972 1.00 82.06 83 PHE A C 1
ATOM 637 O O . PHE A 1 83 ? -9.215 -9.152 16.983 1.00 82.06 83 PHE A O 1
ATOM 644 N N . SER A 1 84 ? -8.410 -8.156 18.839 1.00 87.44 84 SER A N 1
ATOM 645 C CA . SER A 1 84 ? -9.211 -6.942 18.697 1.00 87.44 84 SER A CA 1
ATOM 646 C C . SER A 1 84 ? -8.856 -6.174 17.409 1.00 87.44 84 SER A C 1
ATOM 648 O O . SER A 1 84 ? -7.715 -6.233 16.931 1.00 87.44 84 SER A O 1
ATOM 650 N N . PRO A 1 85 ? -9.779 -5.382 16.835 1.00 88.12 85 PRO A N 1
ATOM 651 C CA . PRO A 1 85 ? -9.468 -4.523 15.692 1.00 88.12 85 PRO A CA 1
ATOM 652 C C . PRO A 1 85 ? -8.272 -3.591 15.934 1.00 88.12 85 PRO A C 1
ATOM 654 O O . PRO A 1 85 ? -7.479 -3.337 15.023 1.00 88.12 85 PRO A O 1
ATOM 657 N N . PHE A 1 86 ? -8.108 -3.114 17.171 1.00 87.88 86 PHE A N 1
ATOM 658 C CA . PHE A 1 86 ? -6.991 -2.261 17.558 1.00 87.88 86 PHE A CA 1
ATOM 659 C C . PHE A 1 86 ? -5.665 -3.033 17.622 1.00 87.88 86 PHE A C 1
ATOM 661 O O . PHE A 1 86 ? -4.654 -2.563 17.093 1.00 87.88 86 PHE A O 1
ATOM 668 N N . ALA A 1 87 ? -5.675 -4.266 18.135 1.00 88.94 87 ALA A N 1
ATOM 669 C CA . ALA A 1 87 ? -4.527 -5.167 18.056 1.00 88.94 87 ALA A CA 1
ATOM 670 C C . ALA A 1 87 ? -4.095 -5.427 16.605 1.00 88.94 87 ALA A C 1
ATOM 672 O O . ALA A 1 87 ? -2.897 -5.446 16.311 1.00 88.94 87 ALA A O 1
ATOM 673 N N . GLY A 1 88 ? -5.055 -5.535 15.683 1.00 90.69 88 GLY A N 1
ATOM 674 C CA . GLY A 1 88 ? -4.780 -5.648 14.251 1.00 90.69 88 GLY A CA 1
ATOM 675 C C . GLY A 1 88 ? -4.004 -4.464 13.688 1.00 90.69 88 GLY A C 1
ATOM 676 O O . GLY A 1 88 ? -3.071 -4.654 12.909 1.00 90.69 88 GLY A O 1
ATOM 677 N N . ARG A 1 89 ? -4.321 -3.240 14.127 1.00 91.69 89 ARG A N 1
ATOM 678 C CA . ARG A 1 89 ? -3.586 -2.032 13.715 1.00 91.69 89 ARG A CA 1
ATOM 679 C C . ARG A 1 89 ? -2.143 -2.052 14.194 1.00 91.69 89 ARG A C 1
ATOM 681 O O . ARG A 1 89 ? -1.252 -1.740 13.409 1.00 91.69 89 ARG A O 1
ATOM 688 N N . VAL A 1 90 ? -1.914 -2.445 15.447 1.00 89.94 90 VAL A N 1
ATOM 689 C CA . VAL A 1 90 ? -0.561 -2.559 16.016 1.00 89.94 90 VAL A CA 1
ATOM 690 C C . VAL A 1 90 ? 0.262 -3.599 15.256 1.00 89.94 90 VAL A C 1
ATOM 692 O O . VAL A 1 90 ? 1.407 -3.337 14.891 1.00 89.94 90 VAL A O 1
ATOM 695 N N . ARG A 1 91 ? -0.337 -4.755 14.947 1.00 88.69 91 ARG A N 1
ATOM 696 C CA . ARG A 1 91 ? 0.307 -5.810 14.150 1.00 88.69 91 ARG A CA 1
ATOM 697 C C . ARG A 1 91 ? 0.663 -5.352 12.741 1.00 88.69 91 ARG A C 1
ATOM 699 O O . ARG A 1 91 ?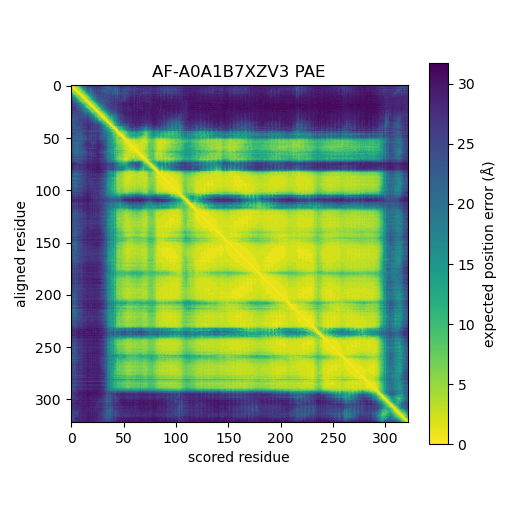 1.807 -5.520 12.327 1.00 88.69 91 ARG A O 1
ATOM 706 N N . ALA A 1 92 ? -0.285 -4.735 12.037 1.00 93.06 92 ALA A N 1
ATOM 707 C CA . ALA A 1 92 ? -0.052 -4.201 10.699 1.00 93.06 92 ALA A CA 1
ATOM 708 C C . ALA A 1 92 ? 1.078 -3.160 10.708 1.00 93.06 92 ALA A C 1
ATOM 710 O O . ALA A 1 92 ? 1.974 -3.208 9.869 1.00 93.06 92 ALA A O 1
ATOM 711 N N . ALA A 1 93 ? 1.073 -2.253 11.691 1.00 91.31 93 ALA A N 1
ATOM 712 C CA . ALA A 1 93 ? 2.095 -1.223 11.831 1.00 91.31 93 ALA A CA 1
ATOM 713 C C . ALA A 1 93 ? 3.495 -1.803 12.095 1.00 91.31 93 ALA A C 1
ATOM 715 O O . ALA A 1 93 ? 4.461 -1.320 11.505 1.00 91.31 93 ALA A O 1
ATOM 716 N N . SER A 1 94 ? 3.621 -2.849 12.922 1.00 89.75 94 SER A N 1
ATOM 717 C CA . SER A 1 94 ? 4.916 -3.521 13.111 1.00 89.75 94 SER A CA 1
ATOM 718 C C . SER A 1 94 ? 5.401 -4.190 11.823 1.00 89.75 94 SER A C 1
ATOM 720 O O . SER A 1 94 ? 6.542 -3.971 11.421 1.00 89.75 94 SER A O 1
ATOM 722 N N . LEU A 1 95 ? 4.548 -4.936 11.113 1.00 91.12 95 LEU A N 1
ATOM 723 C CA . LEU A 1 95 ? 4.944 -5.568 9.848 1.00 91.12 95 LEU A CA 1
ATOM 724 C C . LEU A 1 95 ? 5.352 -4.532 8.791 1.00 91.12 95 LEU A C 1
ATOM 726 O O . LEU A 1 95 ? 6.327 -4.739 8.061 1.00 91.12 95 LEU A O 1
ATOM 730 N N . PHE A 1 96 ? 4.664 -3.390 8.752 1.00 93.69 96 PHE A N 1
ATOM 731 C CA . PHE A 1 96 ? 5.054 -2.253 7.924 1.00 93.69 96 PHE A CA 1
ATOM 732 C C . PHE A 1 96 ? 6.423 -1.709 8.316 1.00 93.69 96 PHE A C 1
ATOM 734 O O . PHE A 1 96 ? 7.278 -1.508 7.453 1.00 93.69 96 PHE A O 1
ATOM 741 N N . HIS A 1 97 ? 6.671 -1.540 9.613 1.00 89.69 97 HIS A N 1
ATOM 742 C CA . HIS A 1 97 ? 7.963 -1.102 10.120 1.00 89.69 97 HIS A CA 1
ATOM 743 C C . HIS A 1 97 ? 9.089 -2.085 9.768 1.00 89.69 97 HIS A C 1
ATOM 745 O O . HIS A 1 97 ? 10.120 -1.658 9.250 1.00 89.69 97 HIS A O 1
ATOM 751 N N . GLN A 1 98 ? 8.887 -3.391 9.963 1.00 89.00 98 GLN A N 1
ATOM 752 C CA . GLN A 1 98 ? 9.853 -4.431 9.591 1.00 89.00 98 GLN A CA 1
ATOM 753 C C . GLN A 1 98 ? 10.154 -4.409 8.085 1.00 89.00 98 GLN A C 1
ATOM 755 O O . GLN A 1 98 ? 11.320 -4.457 7.681 1.00 89.00 98 GLN A O 1
ATOM 760 N N . SER A 1 99 ? 9.114 -4.273 7.256 1.00 91.50 99 SER A N 1
ATOM 761 C CA . SER A 1 99 ? 9.233 -4.171 5.795 1.00 91.50 99 SER A CA 1
ATOM 762 C C . SER A 1 99 ? 10.014 -2.924 5.380 1.00 91.50 99 SER A C 1
ATOM 764 O O . SER A 1 99 ? 10.921 -2.995 4.548 1.00 91.50 99 SER A O 1
ATOM 766 N N . PHE A 1 100 ? 9.712 -1.781 5.996 1.00 89.00 100 PHE A N 1
ATOM 767 C CA . PHE A 1 100 ? 10.397 -0.518 5.744 1.00 89.00 100 PHE A CA 1
ATOM 768 C C . PHE A 1 100 ? 11.865 -0.560 6.189 1.00 89.00 100 PHE A C 1
ATOM 770 O O . PHE A 1 100 ? 12.748 -0.186 5.423 1.00 89.00 100 PHE A O 1
ATOM 777 N N . GLN A 1 101 ? 12.155 -1.075 7.387 1.00 86.81 101 GLN A N 1
ATOM 778 C CA . GLN A 1 101 ? 13.524 -1.237 7.880 1.00 86.81 101 GLN A CA 1
ATOM 779 C C . GLN A 1 101 ? 14.351 -2.182 7.008 1.00 86.81 101 GLN A C 1
ATOM 781 O O . GLN A 1 101 ? 15.530 -1.934 6.774 1.00 86.81 101 GLN A O 1
ATOM 786 N N . HIS A 1 102 ? 13.768 -3.288 6.538 1.00 86.50 102 HIS A N 1
ATOM 787 C CA . HIS A 1 102 ? 14.455 -4.179 5.600 1.00 86.50 102 HIS A CA 1
ATOM 788 C C . HIS A 1 102 ? 14.765 -3.463 4.281 1.00 86.50 102 HIS A C 1
ATOM 790 O O . HIS A 1 102 ? 15.876 -3.582 3.773 1.00 86.50 102 HIS A O 1
ATOM 796 N N . SER A 1 103 ? 13.832 -2.634 3.808 1.00 85.38 103 SER A N 1
ATOM 797 C CA . SER A 1 103 ? 13.968 -1.849 2.577 1.00 85.38 103 SER A CA 1
ATOM 798 C C . SER A 1 103 ? 15.049 -0.764 2.642 1.00 85.38 103 SER A C 1
ATOM 800 O O . SER A 1 103 ? 15.638 -0.434 1.615 1.00 85.38 103 SER A O 1
ATOM 802 N N . THR A 1 104 ? 15.313 -0.198 3.824 1.00 79.94 104 THR A N 1
ATOM 803 C CA . THR A 1 104 ? 16.306 0.875 4.022 1.00 79.94 104 THR A CA 1
ATOM 804 C C . THR A 1 104 ? 17.691 0.373 4.423 1.00 79.94 104 THR A C 1
ATOM 806 O O . THR A 1 104 ? 18.646 1.150 4.391 1.00 79.94 104 THR A O 1
ATOM 809 N N . LYS A 1 105 ? 17.837 -0.907 4.790 1.00 77.00 105 LYS A N 1
ATOM 810 C CA . LYS A 1 105 ? 19.139 -1.488 5.143 1.00 77.00 105 LYS A CA 1
ATOM 811 C C . LYS A 1 105 ? 20.076 -1.471 3.939 1.00 77.00 105 LYS A C 1
ATOM 813 O O . LYS A 1 105 ? 19.845 -2.148 2.936 1.00 77.00 105 LYS A O 1
ATOM 818 N N . GLU A 1 106 ? 21.180 -0.744 4.078 1.00 63.06 106 GLU A N 1
ATOM 819 C CA . GLU A 1 106 ? 22.248 -0.764 3.086 1.00 63.06 106 GLU A CA 1
ATOM 820 C C . GLU A 1 106 ? 22.849 -2.176 2.951 1.00 63.06 106 GLU A C 1
ATOM 822 O O . GLU A 1 106 ? 22.892 -2.945 3.922 1.00 63.06 106 GLU A O 1
ATOM 827 N N . PRO A 1 107 ? 23.320 -2.562 1.752 1.00 57.53 107 PRO A N 1
ATOM 828 C CA . PRO A 1 107 ? 23.989 -3.837 1.559 1.00 57.53 107 PRO A CA 1
ATOM 829 C C . PRO A 1 107 ? 25.246 -3.906 2.435 1.00 57.53 107 PRO A C 1
ATOM 831 O O . PRO A 1 107 ? 26.236 -3.232 2.168 1.00 57.53 107 PRO A O 1
ATOM 834 N N . LEU A 1 108 ? 25.237 -4.762 3.461 1.00 55.16 108 LEU A N 1
ATOM 835 C CA . LEU A 1 108 ? 26.468 -5.116 4.163 1.00 55.16 108 LEU A CA 1
ATOM 836 C C . LEU A 1 108 ? 27.423 -5.762 3.152 1.00 55.16 108 LEU A C 1
ATOM 838 O O . LEU A 1 108 ? 27.147 -6.835 2.614 1.00 55.16 108 LEU A O 1
ATOM 842 N N . HIS A 1 109 ? 28.537 -5.081 2.890 1.00 51.38 109 HIS A N 1
ATOM 843 C CA . HIS A 1 109 ? 29.502 -5.423 1.844 1.00 51.38 109 HIS A CA 1
ATOM 844 C C . HIS A 1 109 ? 30.360 -6.662 2.166 1.00 51.38 109 HIS A C 1
ATOM 846 O O . HIS A 1 109 ? 31.248 -7.014 1.397 1.00 51.38 109 HIS A O 1
ATOM 852 N N . ASN A 1 110 ? 30.113 -7.329 3.297 1.00 46.50 110 ASN A N 1
ATOM 853 C CA . ASN A 1 110 ? 30.969 -8.385 3.815 1.00 46.50 110 ASN A CA 1
ATOM 854 C C . ASN A 1 110 ? 30.112 -9.548 4.341 1.00 46.50 110 ASN A C 1
ATOM 856 O O . ASN A 1 110 ? 29.272 -9.348 5.215 1.00 46.50 110 ASN A O 1
ATOM 860 N N . ASN A 1 111 ? 30.354 -10.759 3.828 1.00 48.12 111 ASN A N 1
ATOM 861 C CA . ASN A 1 111 ? 29.862 -12.063 4.326 1.00 48.12 111 ASN A CA 1
ATOM 862 C C . ASN A 1 111 ? 28.517 -12.608 3.806 1.00 48.12 111 ASN A C 1
ATOM 864 O O . ASN A 1 111 ? 27.951 -13.514 4.419 1.00 48.12 111 ASN A O 1
ATOM 868 N N . SER A 1 112 ? 27.998 -12.137 2.671 1.00 58.69 112 SER A N 1
ATOM 869 C CA . SER A 1 112 ? 26.788 -12.732 2.080 1.00 58.69 112 SER A CA 1
ATOM 870 C C . SER A 1 112 ? 27.127 -13.762 0.998 1.00 58.69 112 SER A C 1
ATOM 872 O O . SER A 1 112 ? 27.858 -13.456 0.063 1.00 58.69 112 SER A O 1
ATOM 874 N N . SER A 1 113 ? 26.571 -14.975 1.101 1.00 62.78 113 SER A N 1
ATOM 875 C CA . SER A 1 113 ? 26.674 -16.003 0.052 1.00 62.78 113 SER A CA 1
ATOM 876 C C . SER A 1 113 ? 26.178 -15.464 -1.306 1.00 62.78 113 SER A C 1
ATOM 878 O O . SER A 1 113 ? 25.143 -14.787 -1.318 1.00 62.78 113 SER A O 1
ATOM 880 N N . PRO A 1 114 ? 26.854 -15.783 -2.432 1.00 66.12 114 PRO A N 1
ATOM 881 C CA . PRO A 1 114 ? 26.411 -15.380 -3.772 1.00 66.12 114 PRO A CA 1
ATOM 882 C C . PRO A 1 114 ? 25.107 -16.076 -4.185 1.00 66.12 114 PRO A C 1
ATOM 884 O O . PRO A 1 114 ? 24.316 -15.517 -4.933 1.00 66.12 114 PRO A O 1
ATOM 887 N N . ASP A 1 115 ? 24.860 -17.273 -3.650 1.00 71.56 115 ASP A N 1
ATOM 888 C CA . ASP A 1 115 ? 23.598 -17.991 -3.812 1.00 71.56 115 ASP A CA 1
ATOM 889 C C . ASP A 1 115 ? 22.436 -17.284 -3.064 1.00 71.56 115 ASP A C 1
ATOM 891 O O . ASP A 1 115 ? 22.508 -17.149 -1.831 1.00 71.56 115 ASP A O 1
ATOM 895 N N . PRO A 1 116 ? 21.360 -16.864 -3.768 1.00 67.06 116 PRO A N 1
ATOM 896 C CA . PRO A 1 116 ? 20.176 -16.234 -3.181 1.00 67.06 116 PRO A CA 1
ATOM 897 C C . PRO A 1 116 ? 19.443 -17.072 -2.130 1.00 67.06 116 PRO A C 1
ATOM 899 O O . PRO A 1 116 ? 18.762 -16.509 -1.263 1.00 67.06 116 PRO A O 1
ATOM 902 N N . GLU A 1 117 ? 19.544 -18.401 -2.172 1.00 72.19 117 GLU A N 1
ATOM 903 C CA . GLU A 1 117 ? 18.874 -19.252 -1.184 1.00 72.19 117 GLU A CA 1
ATOM 904 C C . GLU A 1 117 ? 19.577 -19.184 0.171 1.00 72.19 117 GLU A C 1
ATOM 906 O O . GLU A 1 117 ? 18.932 -19.009 1.213 1.00 72.19 117 GLU A O 1
ATOM 911 N N . ARG A 1 118 ? 20.911 -19.212 0.145 1.00 72.69 118 ARG A N 1
ATOM 912 C CA . ARG A 1 118 ? 21.763 -19.145 1.338 1.00 72.69 118 ARG A CA 1
ATOM 913 C C . ARG A 1 118 ? 22.016 -17.717 1.836 1.00 72.69 118 ARG A C 1
ATOM 915 O O . ARG A 1 118 ? 22.524 -17.530 2.941 1.00 72.69 118 ARG A O 1
ATOM 922 N N . ASN A 1 119 ? 21.653 -16.707 1.052 1.00 82.62 119 ASN A N 1
ATOM 923 C CA . ASN A 1 119 ? 21.821 -15.301 1.395 1.00 82.62 119 ASN A CA 1
ATOM 924 C C . ASN A 1 119 ? 20.857 -14.851 2.515 1.00 82.62 119 ASN A C 1
ATOM 926 O O . ASN A 1 119 ? 19.638 -15.019 2.429 1.00 82.62 119 ASN A O 1
ATOM 930 N N . THR A 1 120 ? 21.402 -14.238 3.568 1.00 84.06 120 THR A N 1
ATOM 931 C CA . THR A 1 120 ? 20.649 -13.805 4.757 1.00 84.06 120 THR A CA 1
ATOM 932 C C . THR A 1 120 ? 19.620 -12.721 4.451 1.00 84.06 120 THR A C 1
ATOM 934 O O . THR A 1 120 ? 18.514 -12.778 4.985 1.00 84.06 120 THR A O 1
ATOM 937 N N . HIS A 1 121 ? 19.934 -11.779 3.559 1.00 87.25 121 HIS A N 1
ATOM 938 C CA . HIS A 1 121 ? 19.003 -10.730 3.145 1.00 87.25 121 HIS A CA 1
ATOM 939 C C . HIS A 1 121 ? 17.770 -11.326 2.456 1.00 87.25 121 HIS A C 1
ATOM 941 O O . HIS A 1 121 ? 16.644 -10.957 2.784 1.00 87.25 121 HIS A O 1
ATOM 947 N N . TRP A 1 122 ? 17.971 -12.264 1.524 1.00 88.69 122 TRP A N 1
ATOM 948 C CA . TRP A 1 122 ? 16.870 -12.916 0.807 1.00 88.69 122 TRP A CA 1
ATOM 949 C C . TRP A 1 122 ? 16.063 -13.859 1.702 1.00 88.69 122 TRP A C 1
ATOM 951 O O . TRP A 1 122 ? 14.851 -13.971 1.526 1.00 88.69 122 TRP A O 1
ATOM 961 N N . ARG A 1 123 ? 16.697 -14.484 2.702 1.00 88.88 123 ARG A N 1
ATOM 962 C CA . ARG A 1 123 ? 15.983 -15.227 3.748 1.00 88.88 123 ARG A CA 1
ATOM 963 C C . ARG A 1 123 ? 15.062 -14.312 4.559 1.00 88.88 123 ARG A C 1
ATOM 965 O O . ARG A 1 123 ? 13.889 -14.635 4.691 1.00 88.88 123 ARG A O 1
ATOM 972 N N . GLN A 1 124 ? 15.569 -13.172 5.034 1.00 89.19 124 GLN A N 1
ATOM 973 C CA . GLN A 1 124 ? 14.775 -12.184 5.780 1.00 89.19 124 GLN A CA 1
ATOM 974 C C . GLN A 1 124 ? 13.636 -11.607 4.933 1.00 89.19 124 GLN A C 1
ATOM 976 O O . GLN A 1 124 ? 12.517 -11.494 5.413 1.00 89.19 124 GLN A O 1
ATOM 981 N N . TYR A 1 125 ? 13.891 -11.307 3.657 1.00 92.19 125 TYR A N 1
ATOM 982 C CA . TYR A 1 125 ? 12.850 -10.882 2.718 1.00 92.19 125 TYR A CA 1
ATOM 983 C C . TYR A 1 125 ? 11.712 -11.910 2.624 1.00 92.19 125 TYR A C 1
ATOM 985 O O . TYR A 1 125 ? 10.548 -11.542 2.753 1.00 92.19 125 TYR A O 1
ATOM 993 N N . ARG A 1 126 ? 12.039 -13.201 2.448 1.00 92.50 126 ARG A N 1
ATOM 994 C CA . ARG A 1 126 ? 11.036 -14.280 2.384 1.00 92.50 126 ARG A CA 1
ATOM 995 C C . ARG A 1 126 ? 10.274 -14.439 3.700 1.00 92.50 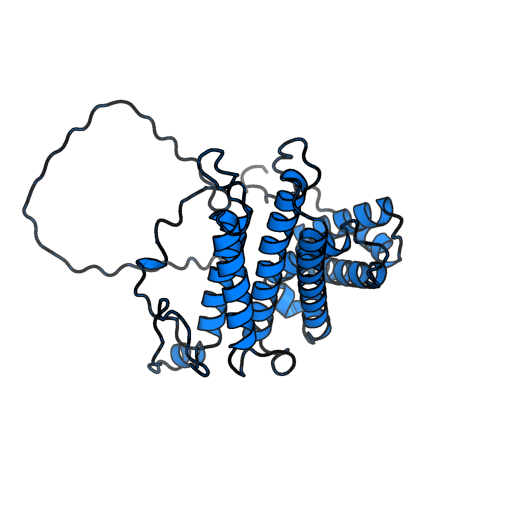126 ARG A C 1
ATOM 997 O O . ARG A 1 126 ? 9.080 -14.697 3.672 1.00 92.50 126 ARG A O 1
ATOM 1004 N N . GLU A 1 127 ? 10.951 -14.285 4.834 1.00 91.94 127 GLU A N 1
ATOM 1005 C CA . GLU A 1 127 ? 10.326 -14.334 6.160 1.00 91.94 127 GLU A CA 1
ATOM 1006 C C . GLU A 1 127 ? 9.287 -13.215 6.330 1.00 91.94 127 GLU A C 1
ATOM 1008 O O . GLU A 1 127 ? 8.147 -13.493 6.693 1.00 91.94 127 GLU A O 1
ATOM 1013 N N . ILE A 1 128 ? 9.643 -11.971 5.989 1.00 93.00 128 ILE A N 1
ATOM 1014 C CA . ILE A 1 128 ? 8.724 -10.825 6.068 1.00 93.00 128 ILE A CA 1
ATOM 1015 C C . ILE A 1 128 ? 7.555 -10.994 5.085 1.00 93.00 128 ILE A C 1
ATOM 1017 O O . ILE A 1 128 ? 6.404 -10.811 5.477 1.00 93.00 128 ILE A O 1
ATOM 1021 N N . ASP A 1 129 ? 7.823 -11.388 3.834 1.00 94.94 129 ASP A N 1
ATOM 1022 C CA . ASP A 1 129 ? 6.788 -11.625 2.813 1.00 94.94 129 ASP A CA 1
ATOM 1023 C C . ASP A 1 129 ? 5.790 -12.706 3.263 1.00 94.94 129 ASP A C 1
ATOM 1025 O O . ASP A 1 129 ? 4.578 -12.504 3.184 1.00 94.94 129 ASP A O 1
ATOM 1029 N N . ASN A 1 130 ? 6.281 -13.814 3.827 1.00 94.06 130 ASN A N 1
ATOM 1030 C CA . ASN A 1 130 ? 5.430 -14.871 4.374 1.00 94.06 130 ASN A CA 1
ATOM 1031 C C . ASN A 1 130 ? 4.599 -14.380 5.566 1.00 94.06 130 ASN A C 1
ATOM 1033 O O . ASN A 1 130 ? 3.409 -14.682 5.637 1.00 94.06 130 ASN A O 1
ATOM 1037 N N . ASN A 1 131 ? 5.188 -13.601 6.479 1.00 91.69 131 ASN A N 1
ATOM 1038 C CA . ASN A 1 131 ? 4.460 -13.036 7.616 1.00 91.69 131 ASN A CA 1
ATOM 1039 C C . ASN A 1 131 ? 3.330 -12.099 7.162 1.00 91.69 131 ASN A C 1
ATOM 1041 O O . ASN A 1 131 ? 2.242 -12.144 7.733 1.00 91.69 131 ASN A O 1
ATOM 1045 N N . LEU A 1 132 ? 3.555 -11.293 6.118 1.00 95.00 132 LEU A N 1
ATOM 1046 C CA . LEU A 1 132 ? 2.519 -10.440 5.528 1.00 95.00 132 LEU A CA 1
ATOM 1047 C C . LEU A 1 132 ? 1.380 -11.263 4.915 1.00 95.00 132 LEU A C 1
ATOM 1049 O O . LEU A 1 132 ? 0.213 -10.965 5.167 1.00 95.00 132 LEU A O 1
ATOM 1053 N N . VAL A 1 133 ? 1.705 -12.308 4.145 1.00 94.69 133 VAL A N 1
ATOM 1054 C CA . VAL A 1 133 ? 0.701 -13.200 3.535 1.00 94.69 133 VAL A CA 1
ATOM 1055 C C . VAL A 1 133 ? -0.130 -13.902 4.608 1.00 94.69 133 VAL A C 1
ATOM 1057 O O . VAL A 1 133 ? -1.359 -13.867 4.547 1.00 94.69 133 VAL A O 1
ATOM 1060 N N . LEU A 1 134 ? 0.525 -14.489 5.613 1.00 92.06 134 LEU A N 1
ATOM 1061 C CA . LEU A 1 134 ? -0.150 -15.175 6.715 1.00 92.06 134 LEU A CA 1
ATOM 1062 C C . LEU A 1 134 ? -1.031 -14.216 7.518 1.00 92.06 134 LEU A C 1
ATOM 1064 O O . LEU A 1 134 ? -2.156 -14.564 7.867 1.00 92.06 134 LEU A O 1
ATOM 1068 N N . PHE A 1 135 ? -0.555 -12.996 7.775 1.00 92.00 135 PHE A N 1
ATOM 1069 C CA . PHE A 1 135 ? -1.340 -12.001 8.496 1.00 92.00 135 PHE A CA 1
ATOM 1070 C C . PHE A 1 135 ? -2.575 -11.554 7.706 1.00 92.00 135 PHE A C 1
ATOM 1072 O O . PHE A 1 135 ? -3.654 -11.460 8.286 1.00 92.00 135 PHE A O 1
ATOM 1079 N N . LEU A 1 136 ? -2.450 -11.345 6.390 1.00 93.69 136 LEU A N 1
ATOM 1080 C CA . LEU A 1 136 ? -3.579 -10.989 5.526 1.00 93.69 136 LEU A CA 1
ATOM 1081 C C . LEU A 1 136 ? -4.637 -12.105 5.470 1.00 93.69 136 LEU A C 1
ATOM 1083 O O . LEU A 1 136 ? -5.832 -11.833 5.583 1.00 93.69 136 LEU A O 1
ATOM 1087 N N . GLN A 1 137 ? -4.209 -13.364 5.341 1.00 91.00 137 GLN A N 1
ATOM 1088 C CA . GLN A 1 137 ? -5.104 -14.531 5.317 1.00 91.00 137 GLN A CA 1
ATOM 1089 C C . GLN A 1 137 ? -5.778 -14.774 6.683 1.00 91.00 137 GLN A C 1
ATOM 1091 O O . GLN A 1 137 ? -6.965 -15.113 6.756 1.00 91.00 137 GLN A O 1
ATOM 1096 N N . GLY A 1 138 ? -5.036 -14.540 7.767 1.00 88.75 138 GLY A N 1
ATOM 1097 C CA . GLY A 1 138 ? -5.468 -14.745 9.150 1.00 88.75 138 GLY A CA 1
ATOM 1098 C C . GLY A 1 138 ? -6.267 -13.598 9.777 1.00 88.75 138 GLY A C 1
ATOM 1099 O O . GLY A 1 138 ? -6.559 -13.666 10.971 1.00 88.75 138 GLY A O 1
ATOM 1100 N N . LEU A 1 139 ? -6.623 -12.541 9.033 1.00 90.69 139 LEU A N 1
ATOM 1101 C CA . LEU A 1 139 ? -7.380 -11.411 9.593 1.00 90.69 139 LEU A CA 1
ATOM 1102 C C . LEU A 1 139 ? -8.729 -11.863 10.178 1.00 90.69 139 LEU A C 1
ATOM 1104 O O . LEU A 1 139 ? -9.443 -12.595 9.512 1.00 90.69 139 LEU A O 1
ATOM 1108 N N . PRO A 1 140 ? -9.161 -11.399 11.362 1.00 89.06 140 PRO A N 1
ATOM 1109 C CA . PRO A 1 140 ? -10.473 -11.727 11.909 1.00 89.06 140 PRO A CA 1
ATOM 1110 C C . PRO A 1 140 ? -11.597 -11.086 11.091 1.00 89.06 140 PRO A C 1
ATOM 1112 O O . PRO A 1 140 ? -11.411 -10.098 10.378 1.00 89.06 140 PRO A O 1
ATOM 1115 N N . ASP A 1 141 ? -12.812 -11.606 11.251 1.00 88.38 141 ASP A N 1
ATOM 1116 C CA . ASP A 1 141 ? -13.971 -11.213 10.447 1.00 88.38 141 ASP A CA 1
ATOM 1117 C C . ASP A 1 141 ? -14.323 -9.722 10.483 1.00 88.38 141 ASP A C 1
ATOM 1119 O O . ASP A 1 141 ? -14.838 -9.209 9.485 1.00 88.38 141 ASP A O 1
ATOM 1123 N N . GLY A 1 142 ? -14.014 -9.042 11.592 1.00 89.19 142 GLY A N 1
ATOM 1124 C CA . GLY A 1 142 ? -14.180 -7.596 11.777 1.00 89.19 142 GLY A CA 1
ATOM 1125 C C . GLY A 1 142 ? -13.135 -6.728 11.059 1.00 89.19 142 GLY A C 1
ATOM 1126 O O . GLY A 1 142 ? -13.307 -5.513 10.978 1.00 89.19 142 GLY A O 1
ATOM 1127 N N . LEU A 1 143 ? -12.072 -7.331 10.516 1.00 92.31 143 LEU A N 1
ATOM 1128 C CA . LEU A 1 143 ? -11.012 -6.656 9.756 1.00 92.31 143 LEU A CA 1
ATOM 1129 C C . LEU A 1 143 ? -10.947 -7.090 8.283 1.00 92.31 143 LEU A C 1
ATOM 1131 O O . LEU A 1 143 ? -10.183 -6.510 7.513 1.00 92.31 143 LEU A O 1
ATOM 1135 N N . ARG A 1 144 ? -11.741 -8.085 7.869 1.00 92.56 144 ARG A N 1
ATOM 1136 C CA . ARG A 1 144 ? -11.753 -8.597 6.492 1.00 92.56 144 ARG A CA 1
ATOM 1137 C C . ARG A 1 144 ? -12.555 -7.697 5.547 1.00 92.56 144 ARG A C 1
ATOM 1139 O O . ARG A 1 144 ? -13.742 -7.428 5.762 1.00 92.56 144 ARG A O 1
ATOM 1146 N N . LEU A 1 145 ? -11.922 -7.294 4.451 1.00 93.31 145 LEU A N 1
ATOM 1147 C CA . LEU A 1 145 ? -12.582 -6.698 3.287 1.00 93.31 145 LEU A CA 1
ATOM 1148 C C . LEU A 1 145 ? -13.024 -7.816 2.317 1.00 93.31 145 LEU A C 1
ATOM 1150 O O . LEU A 1 145 ? -12.451 -8.903 2.367 1.00 93.31 145 LEU A O 1
ATOM 1154 N N . PRO A 1 146 ? -14.077 -7.627 1.495 1.00 92.75 146 PRO A N 1
ATOM 1155 C CA . PRO A 1 146 ? -14.868 -6.408 1.289 1.00 92.75 146 PRO A CA 1
ATOM 1156 C C . PRO A 1 146 ? -15.915 -6.120 2.378 1.00 92.75 146 PRO A C 1
ATOM 1158 O O . PRO A 1 146 ? -16.415 -5.002 2.488 1.00 92.75 146 PRO A O 1
ATOM 1161 N N . ARG A 1 147 ? -16.249 -7.121 3.200 1.00 89.75 147 ARG A N 1
ATOM 1162 C CA . ARG A 1 147 ? -17.393 -7.090 4.126 1.00 89.75 147 ARG A CA 1
ATOM 1163 C C . ARG A 1 147 ? -17.345 -5.931 5.129 1.00 89.75 147 ARG A C 1
ATOM 1165 O O . ARG A 1 147 ? -18.390 -5.388 5.469 1.00 89.75 147 ARG A O 1
ATOM 1172 N N . GLN A 1 148 ? -16.152 -5.541 5.579 1.00 90.94 148 GLN A N 1
ATOM 1173 C CA . GLN A 1 148 ? -15.950 -4.489 6.583 1.00 90.94 148 GLN A CA 1
ATOM 1174 C C . GLN A 1 148 ? -15.429 -3.165 5.997 1.00 90.94 148 GLN A C 1
ATOM 1176 O O . GLN A 1 148 ? -14.741 -2.416 6.684 1.00 90.94 148 GLN A O 1
ATOM 1181 N N . ALA A 1 149 ? -15.765 -2.830 4.746 1.00 89.44 149 ALA A N 1
ATOM 1182 C CA . ALA A 1 149 ? -15.281 -1.609 4.077 1.00 89.44 149 ALA A CA 1
ATOM 1183 C C . ALA A 1 149 ? -15.637 -0.290 4.790 1.00 89.44 149 ALA A C 1
ATOM 1185 O O . ALA A 1 149 ? -14.944 0.707 4.624 1.00 89.44 149 ALA A O 1
ATOM 1186 N N . ARG A 1 150 ? -16.697 -0.280 5.609 1.00 88.56 150 ARG A N 1
ATOM 1187 C CA . ARG A 1 150 ? -17.097 0.886 6.419 1.00 88.56 150 ARG A CA 1
ATOM 1188 C C . ARG A 1 150 ? -16.336 0.991 7.747 1.00 88.56 150 ARG A C 1
ATOM 1190 O O . ARG A 1 150 ? -16.391 2.022 8.410 1.00 88.56 150 ARG A O 1
ATOM 1197 N N . CYS A 1 151 ? -15.642 -0.069 8.160 1.00 89.44 151 CYS A N 1
ATOM 1198 C CA . CYS A 1 151 ? -14.876 -0.091 9.399 1.00 89.44 151 CYS A CA 1
ATOM 1199 C C . CYS A 1 151 ? -13.508 0.567 9.182 1.00 89.44 151 CYS A C 1
ATOM 1201 O O . CYS A 1 151 ? -12.678 0.082 8.408 1.00 89.44 151 CYS A O 1
ATOM 1203 N N . ARG A 1 152 ? -13.228 1.649 9.920 1.00 90.19 152 ARG A N 1
ATOM 1204 C CA . ARG A 1 152 ? -11.948 2.377 9.824 1.00 90.19 152 ARG A CA 1
ATOM 1205 C C . ARG A 1 152 ? -10.744 1.506 10.164 1.00 90.19 152 ARG A C 1
ATOM 1207 O O . ARG A 1 152 ? -9.712 1.622 9.509 1.00 90.19 152 ARG A O 1
ATOM 1214 N N . ASN A 1 153 ? -10.879 0.623 11.154 1.00 91.19 153 ASN A N 1
ATOM 1215 C CA . ASN A 1 153 ? -9.810 -0.298 11.535 1.00 91.19 153 ASN A CA 1
ATOM 1216 C C . ASN A 1 153 ? -9.537 -1.319 10.420 1.00 91.19 153 ASN A C 1
ATOM 1218 O O . ASN A 1 153 ? -8.375 -1.547 10.098 1.00 91.19 153 ASN A O 1
ATOM 1222 N N . ALA A 1 154 ? -10.581 -1.868 9.786 1.00 93.38 154 ALA A N 1
ATOM 1223 C CA . ALA A 1 154 ? -10.434 -2.797 8.664 1.00 93.38 154 ALA A CA 1
ATOM 1224 C C . ALA A 1 154 ? -9.726 -2.129 7.478 1.00 93.38 154 ALA A C 1
ATOM 1226 O O . ALA A 1 154 ? -8.716 -2.639 6.995 1.00 93.38 154 ALA A O 1
ATOM 1227 N N . VAL A 1 155 ? -10.196 -0.948 7.067 1.00 94.56 155 VAL A N 1
ATOM 1228 C CA . VAL A 1 155 ? -9.573 -0.155 5.997 1.00 94.56 155 VAL A CA 1
ATOM 1229 C C . VAL A 1 155 ? -8.103 0.129 6.296 1.00 94.56 155 VAL A C 1
ATOM 1231 O O . VAL A 1 155 ? -7.241 -0.137 5.462 1.00 94.56 155 VAL A O 1
ATOM 1234 N N . PHE A 1 156 ? -7.809 0.631 7.498 1.00 94.44 156 PHE A N 1
ATOM 1235 C CA . PHE A 1 156 ? -6.445 0.948 7.905 1.00 94.44 156 PHE A CA 1
ATOM 1236 C C . PHE A 1 156 ? -5.549 -0.289 7.847 1.00 94.44 156 PHE A C 1
ATOM 1238 O O . PHE A 1 156 ? -4.503 -0.247 7.212 1.00 94.44 156 PHE A O 1
ATOM 1245 N N . VAL A 1 157 ? -5.954 -1.396 8.477 1.00 95.81 157 VAL A N 1
ATOM 1246 C CA . VAL A 1 157 ? -5.144 -2.622 8.539 1.00 95.81 157 VAL A CA 1
ATOM 1247 C C . VAL A 1 157 ? -4.814 -3.134 7.140 1.00 95.81 157 VAL A C 1
ATOM 1249 O O . VAL A 1 157 ? -3.642 -3.372 6.855 1.00 95.81 157 VAL A O 1
ATOM 1252 N N . ASN A 1 158 ? -5.808 -3.238 6.256 1.00 97.31 158 ASN A N 1
ATOM 1253 C CA . ASN A 1 158 ? -5.583 -3.736 4.899 1.00 97.31 158 ASN A CA 1
ATOM 1254 C C . ASN A 1 158 ? -4.670 -2.793 4.098 1.00 97.31 158 ASN A C 1
ATOM 1256 O O . ASN A 1 158 ? -3.711 -3.259 3.484 1.00 97.31 158 ASN A O 1
ATOM 1260 N N . ILE A 1 159 ? -4.877 -1.471 4.170 1.00 97.44 159 ILE A N 1
ATOM 1261 C CA . ILE A 1 159 ? -3.990 -0.509 3.495 1.00 97.44 159 ILE A CA 1
ATOM 1262 C C . ILE A 1 159 ? -2.554 -0.621 4.015 1.00 97.44 159 ILE A C 1
ATOM 1264 O O . ILE A 1 159 ? -1.626 -0.680 3.211 1.00 97.44 159 ILE A O 1
ATOM 1268 N N . ILE A 1 160 ? -2.343 -0.710 5.332 1.00 97.50 160 ILE A N 1
ATOM 1269 C CA . ILE A 1 160 ? -0.993 -0.851 5.895 1.00 97.50 160 ILE A CA 1
ATOM 1270 C C . ILE A 1 160 ? -0.318 -2.152 5.425 1.00 97.50 160 ILE A C 1
ATOM 1272 O O . ILE A 1 160 ? 0.870 -2.131 5.092 1.00 97.50 160 ILE A O 1
ATOM 1276 N N . ILE A 1 161 ? -1.051 -3.267 5.336 1.00 97.56 161 ILE A N 1
ATOM 1277 C CA . ILE A 1 161 ? -0.516 -4.532 4.802 1.00 97.56 161 ILE A CA 1
ATOM 1278 C C . ILE A 1 161 ? -0.064 -4.358 3.345 1.00 97.56 161 ILE A C 1
ATOM 1280 O O . ILE A 1 161 ? 1.071 -4.701 3.010 1.00 97.56 161 ILE A O 1
ATOM 1284 N N . HIS A 1 162 ? -0.896 -3.767 2.483 1.00 98.25 162 HIS A N 1
ATOM 1285 C CA . HIS A 1 162 ? -0.533 -3.559 1.078 1.00 98.25 162 HIS A CA 1
ATOM 1286 C C . HIS A 1 162 ? 0.602 -2.544 0.894 1.00 98.25 162 HIS A C 1
ATOM 1288 O O . HIS A 1 162 ? 1.493 -2.772 0.075 1.00 98.25 162 HIS A O 1
ATOM 1294 N N . MET A 1 163 ? 0.673 -1.487 1.709 1.00 97.88 163 MET A N 1
ATOM 1295 C CA . MET A 1 163 ? 1.850 -0.609 1.727 1.00 97.88 163 MET A CA 1
ATOM 1296 C C . MET A 1 163 ? 3.124 -1.370 2.118 1.00 97.88 163 MET A C 1
ATOM 1298 O O . MET A 1 163 ? 4.188 -1.109 1.559 1.00 97.88 163 MET A O 1
ATOM 1302 N N . SER A 1 164 ? 3.025 -2.322 3.051 1.00 97.38 164 SER A N 1
ATOM 1303 C CA . SER A 1 164 ? 4.162 -3.150 3.477 1.00 97.38 164 SER A CA 1
ATOM 1304 C C . SER A 1 164 ? 4.685 -4.003 2.323 1.00 97.38 164 SER A C 1
ATOM 1306 O O . SER A 1 164 ? 5.892 -4.020 2.077 1.00 97.38 164 SER A O 1
ATOM 1308 N N . PHE A 1 165 ? 3.777 -4.629 1.563 1.00 97.56 165 PHE A N 1
ATOM 1309 C CA . PHE A 1 165 ? 4.130 -5.325 0.326 1.00 97.56 165 PHE A CA 1
ATOM 1310 C C . PHE A 1 165 ? 4.821 -4.387 -0.668 1.00 97.56 165 PHE A C 1
ATOM 1312 O O . PHE A 1 165 ? 5.873 -4.745 -1.198 1.00 97.56 165 PHE A O 1
ATOM 1319 N N . ILE A 1 166 ? 4.291 -3.178 -0.886 1.00 96.44 166 ILE A N 1
ATOM 1320 C CA . ILE A 1 166 ? 4.897 -2.218 -1.817 1.00 96.44 166 ILE A CA 1
ATOM 1321 C C . ILE A 1 166 ? 6.331 -1.868 -1.406 1.00 96.44 166 ILE A C 1
ATOM 1323 O O . ILE A 1 166 ? 7.241 -1.969 -2.231 1.00 96.44 166 ILE A O 1
ATOM 1327 N N . CYS A 1 167 ? 6.558 -1.496 -0.143 1.00 94.81 167 CYS A N 1
ATOM 1328 C CA . CYS A 1 167 ? 7.895 -1.162 0.352 1.00 94.81 167 CYS A CA 1
ATOM 1329 C C . CYS A 1 167 ? 8.874 -2.329 0.159 1.00 94.81 167 CYS A C 1
ATOM 1331 O O . CYS A 1 167 ? 9.929 -2.153 -0.458 1.00 94.81 167 CYS A O 1
ATOM 1333 N N . LEU A 1 168 ? 8.484 -3.524 0.614 1.00 95.25 168 LEU A N 1
ATOM 1334 C CA . LEU A 1 168 ? 9.319 -4.722 0.571 1.00 95.25 168 LEU A CA 1
ATOM 1335 C C . LEU A 1 168 ? 9.687 -5.122 -0.868 1.00 95.25 168 LEU A C 1
ATOM 1337 O O . LEU A 1 168 ? 10.858 -5.367 -1.175 1.00 95.25 168 LEU A O 1
ATOM 1341 N N . HIS A 1 169 ? 8.700 -5.178 -1.769 1.00 95.38 169 HIS A N 1
ATOM 1342 C CA . HIS A 1 169 ? 8.916 -5.615 -3.152 1.00 95.38 169 HIS A CA 1
ATOM 1343 C C . HIS A 1 169 ? 9.661 -4.569 -3.981 1.00 95.38 169 HIS A C 1
ATOM 1345 O O . HIS A 1 169 ? 10.530 -4.945 -4.767 1.00 95.38 169 HIS A O 1
ATOM 1351 N N . LYS A 1 170 ? 9.423 -3.271 -3.766 1.00 94.06 170 LYS A N 1
ATOM 1352 C CA . LYS A 1 170 ? 10.153 -2.200 -4.465 1.00 94.06 170 LYS A CA 1
ATOM 1353 C C . LYS A 1 170 ? 11.649 -2.222 -4.142 1.00 94.06 170 LYS A C 1
ATOM 1355 O O . LYS A 1 170 ? 12.481 -2.159 -5.053 1.00 94.06 170 LYS A O 1
ATOM 1360 N N . ALA A 1 171 ? 12.006 -2.385 -2.867 1.00 91.62 171 ALA A N 1
ATOM 1361 C CA . ALA A 1 171 ? 13.404 -2.519 -2.457 1.00 91.62 171 ALA A CA 1
ATOM 1362 C C . ALA A 1 171 ? 14.045 -3.802 -3.010 1.00 91.62 171 ALA A C 1
ATOM 1364 O O . ALA A 1 171 ? 15.161 -3.764 -3.539 1.00 91.62 171 ALA A O 1
ATOM 1365 N N . ALA A 1 172 ? 13.319 -4.923 -2.968 1.00 92.00 172 ALA A N 1
ATOM 1366 C CA . ALA A 1 172 ? 13.774 -6.182 -3.548 1.00 92.00 172 ALA A CA 1
ATOM 1367 C C . ALA A 1 172 ? 14.033 -6.068 -5.057 1.00 92.00 172 ALA A C 1
ATOM 1369 O O . ALA A 1 172 ? 15.081 -6.511 -5.520 1.00 92.00 172 ALA A O 1
ATOM 1370 N N . ILE A 1 173 ? 13.137 -5.434 -5.821 1.00 92.69 173 ILE A N 1
ATOM 1371 C CA . ILE A 1 173 ? 13.303 -5.198 -7.264 1.00 92.69 173 ILE A CA 1
ATOM 1372 C C . ILE A 1 173 ? 14.549 -4.364 -7.545 1.00 92.69 173 ILE A C 1
ATOM 1374 O O . ILE A 1 173 ? 15.359 -4.752 -8.390 1.00 92.69 173 ILE A O 1
ATOM 1378 N N . SER A 1 174 ? 14.729 -3.255 -6.824 1.00 90.88 174 SER A N 1
ATOM 1379 C CA . SER A 1 174 ? 15.915 -2.402 -6.958 1.00 90.88 174 SER A CA 1
ATOM 1380 C C . SER A 1 174 ? 17.203 -3.201 -6.732 1.00 90.88 174 SER A C 1
ATOM 1382 O O . SER A 1 174 ? 18.124 -3.165 -7.551 1.00 90.88 174 SER A O 1
ATOM 1384 N N . ARG A 1 175 ? 17.226 -4.027 -5.678 1.00 89.00 175 ARG A N 1
ATOM 1385 C CA . ARG A 1 175 ? 18.367 -4.890 -5.365 1.00 89.00 175 ARG A CA 1
ATOM 1386 C C . ARG A 1 175 ? 18.591 -5.984 -6.408 1.00 89.00 175 ARG A C 1
ATOM 1388 O O . ARG A 1 175 ? 19.723 -6.208 -6.809 1.00 89.00 175 ARG A O 1
ATOM 1395 N N . MET A 1 176 ? 17.539 -6.663 -6.864 1.00 90.31 176 MET A N 1
ATOM 1396 C CA . MET A 1 176 ? 17.659 -7.700 -7.895 1.00 90.31 176 MET A CA 1
ATOM 1397 C C . MET A 1 176 ? 18.241 -7.135 -9.190 1.00 90.31 176 MET A C 1
ATOM 1399 O O . MET A 1 176 ? 19.090 -7.784 -9.803 1.00 90.31 176 MET A O 1
ATOM 1403 N N . LYS A 1 177 ? 17.820 -5.922 -9.577 1.00 89.69 177 LYS A N 1
ATOM 1404 C CA . LYS A 1 177 ? 18.364 -5.200 -10.733 1.00 89.69 177 LYS A CA 1
ATOM 1405 C C . LYS A 1 177 ? 19.848 -4.874 -10.541 1.00 89.69 177 LYS A C 1
ATOM 1407 O O . LYS A 1 177 ? 20.625 -5.110 -11.461 1.00 89.69 177 LYS A O 1
ATOM 1412 N N . SER A 1 178 ? 20.258 -4.392 -9.364 1.00 88.00 178 SER A N 1
ATOM 1413 C CA . SER A 1 178 ? 21.660 -4.023 -9.112 1.00 88.00 178 SER A CA 1
ATOM 1414 C C . SER A 1 178 ? 22.603 -5.219 -8.959 1.00 88.00 178 SER A C 1
ATOM 1416 O O . SER A 1 178 ? 23.767 -5.124 -9.336 1.00 88.00 178 SER A O 1
ATOM 1418 N N . THR A 1 179 ? 22.118 -6.357 -8.456 1.00 85.00 179 THR A N 1
ATOM 1419 C CA . THR A 1 179 ? 22.922 -7.582 -8.299 1.00 85.00 179 THR A CA 1
ATOM 1420 C C . THR A 1 179 ? 22.831 -8.536 -9.494 1.00 85.00 179 THR A C 1
ATOM 1422 O O . THR A 1 179 ? 23.367 -9.638 -9.424 1.00 85.00 179 THR A O 1
ATOM 1425 N N . GLY A 1 180 ? 22.120 -8.164 -10.564 1.00 84.88 180 GLY A N 1
ATOM 1426 C CA . GLY A 1 180 ? 21.987 -8.983 -11.774 1.00 84.88 180 GLY A CA 1
ATOM 1427 C C . GLY A 1 180 ? 21.223 -10.299 -11.579 1.00 84.88 180 GLY A C 1
ATOM 1428 O O . GLY A 1 180 ? 21.536 -11.293 -12.233 1.00 84.88 180 GLY A O 1
ATOM 1429 N N . LEU A 1 181 ? 20.237 -10.341 -10.675 1.00 86.31 181 LEU A N 1
ATOM 1430 C CA . LEU A 1 181 ? 19.432 -11.547 -10.455 1.00 86.31 181 LEU A CA 1
ATOM 1431 C C . LEU A 1 181 ? 18.476 -11.837 -11.631 1.00 86.31 181 LEU A C 1
ATOM 1433 O O . LEU A 1 181 ? 18.111 -10.922 -12.373 1.00 86.31 181 LEU A O 1
ATOM 1437 N N . PRO A 1 182 ? 18.039 -13.103 -11.812 1.00 89.75 182 PRO A N 1
ATOM 1438 C CA . PRO A 1 182 ? 17.190 -13.502 -12.932 1.00 89.75 182 PRO A CA 1
ATOM 1439 C C . PRO A 1 182 ? 15.946 -12.624 -13.135 1.00 89.75 182 PRO A C 1
ATOM 1441 O O . PRO A 1 182 ? 15.185 -12.369 -12.197 1.00 89.75 182 PRO A O 1
ATOM 1444 N N . LYS A 1 183 ? 15.667 -12.258 -14.397 1.00 90.25 183 LYS A N 1
ATOM 1445 C CA . LYS A 1 183 ? 14.485 -11.463 -14.794 1.00 90.25 183 LYS A CA 1
ATOM 1446 C C . LYS A 1 183 ? 13.156 -12.072 -14.328 1.00 90.25 183 LYS A C 1
ATOM 1448 O O . LYS A 1 183 ? 12.215 -11.341 -14.041 1.00 90.25 183 LYS A O 1
ATOM 1453 N N . SER A 1 184 ? 13.075 -13.399 -14.217 1.00 90.69 184 SER A N 1
ATOM 1454 C CA . SER A 1 184 ? 11.891 -14.106 -13.710 1.00 90.69 184 SER A CA 1
ATOM 1455 C C . SER A 1 184 ? 11.566 -13.760 -12.253 1.00 90.69 184 SER A C 1
ATOM 1457 O O . SER A 1 184 ? 10.393 -13.690 -11.888 1.00 90.69 184 SER A O 1
ATOM 1459 N N . MET A 1 185 ? 12.590 -13.517 -11.433 1.00 90.56 185 MET A N 1
ATOM 1460 C CA . MET A 1 185 ? 12.441 -13.129 -10.032 1.00 90.56 185 MET A CA 1
ATOM 1461 C C . MET A 1 185 ? 11.975 -11.676 -9.925 1.00 90.56 185 MET A C 1
ATOM 1463 O O . MET A 1 185 ? 11.017 -11.400 -9.208 1.00 90.56 185 MET A O 1
ATOM 1467 N N . ILE A 1 186 ? 12.571 -10.788 -10.733 1.00 91.56 186 ILE A N 1
ATOM 1468 C CA . ILE A 1 186 ? 12.143 -9.388 -10.862 1.00 91.56 186 ILE A CA 1
ATOM 1469 C C . ILE A 1 186 ? 10.667 -9.328 -11.254 1.00 91.56 186 ILE A C 1
ATOM 1471 O O . ILE A 1 186 ? 9.884 -8.710 -10.543 1.00 91.56 186 ILE A O 1
ATOM 1475 N N . ARG A 1 187 ? 10.266 -10.050 -12.309 1.00 92.44 187 ARG A N 1
ATOM 1476 C CA . ARG A 1 187 ? 8.873 -10.093 -12.777 1.00 92.44 187 ARG A CA 1
ATOM 1477 C C . ARG A 1 187 ? 7.902 -10.566 -11.693 1.00 92.44 187 ARG A C 1
ATOM 1479 O O . ARG A 1 187 ? 6.828 -9.998 -11.547 1.00 92.44 187 ARG A O 1
ATOM 1486 N N . ARG A 1 188 ? 8.271 -11.581 -10.902 1.00 92.31 188 ARG A N 1
ATOM 1487 C CA . ARG A 1 188 ? 7.429 -12.073 -9.797 1.00 92.31 188 ARG A CA 1
ATOM 1488 C C . ARG A 1 188 ? 7.228 -11.010 -8.714 1.00 92.31 188 ARG A C 1
ATOM 1490 O O . ARG A 1 188 ? 6.112 -10.855 -8.226 1.00 92.31 188 ARG A O 1
ATOM 1497 N N . SER A 1 189 ? 8.286 -10.296 -8.333 1.00 94.19 189 SER A N 1
ATOM 1498 C CA . SER A 1 189 ? 8.171 -9.210 -7.353 1.00 94.19 189 SER A CA 1
ATOM 1499 C C . SER A 1 189 ? 7.429 -8.002 -7.922 1.00 94.19 189 SER A C 1
ATOM 1501 O O . SER A 1 189 ? 6.646 -7.403 -7.194 1.00 94.19 189 SER A O 1
ATOM 1503 N N . THR A 1 190 ? 7.596 -7.681 -9.210 1.00 94.31 190 THR A N 1
ATOM 1504 C CA . THR A 1 190 ? 6.814 -6.636 -9.894 1.00 94.31 190 THR A CA 1
ATOM 1505 C C . THR A 1 190 ? 5.324 -6.968 -9.886 1.00 94.31 190 THR A C 1
ATOM 1507 O O . THR A 1 190 ? 4.531 -6.135 -9.468 1.00 94.31 190 THR A O 1
ATOM 1510 N N . ALA A 1 191 ? 4.934 -8.205 -10.205 1.00 93.31 191 ALA A N 1
ATOM 1511 C CA . ALA A 1 191 ? 3.530 -8.614 -10.151 1.00 93.31 191 ALA A CA 1
ATOM 1512 C C . ALA A 1 191 ? 2.922 -8.461 -8.741 1.00 93.31 191 ALA A C 1
ATOM 1514 O O . ALA A 1 191 ? 1.790 -8.006 -8.593 1.00 93.31 191 ALA A O 1
ATOM 1515 N N . ARG A 1 192 ? 3.679 -8.794 -7.684 1.00 94.88 192 ARG A N 1
ATOM 1516 C CA . ARG A 1 192 ? 3.237 -8.590 -6.289 1.00 94.88 192 ARG A CA 1
ATOM 1517 C C . ARG A 1 192 ? 3.143 -7.113 -5.908 1.00 94.88 192 ARG A C 1
ATOM 1519 O O . ARG A 1 192 ? 2.214 -6.732 -5.203 1.00 94.88 192 ARG A O 1
ATOM 1526 N N . LEU A 1 193 ? 4.087 -6.298 -6.378 1.00 94.88 193 LEU A N 1
ATOM 1527 C CA . LEU A 1 193 ? 4.095 -4.847 -6.199 1.00 94.88 193 LEU A CA 1
ATOM 1528 C C . LEU A 1 193 ? 2.850 -4.202 -6.834 1.00 94.88 193 LEU A C 1
ATOM 1530 O O . LEU A 1 193 ? 2.173 -3.415 -6.175 1.00 94.88 193 LEU A O 1
ATOM 1534 N N . VAL A 1 194 ? 2.539 -4.565 -8.082 1.00 94.69 194 VAL A N 1
ATOM 1535 C CA . VAL A 1 194 ? 1.379 -4.056 -8.833 1.00 94.69 194 VAL A CA 1
ATOM 1536 C C . VAL A 1 194 ? 0.069 -4.515 -8.197 1.00 94.69 194 VAL A C 1
ATOM 1538 O O . VAL A 1 194 ? -0.785 -3.680 -7.921 1.00 94.69 194 VAL A O 1
ATOM 1541 N N . CYS A 1 195 ? -0.055 -5.800 -7.855 1.00 95.38 195 CYS A N 1
ATOM 1542 C CA . CYS A 1 195 ? -1.239 -6.332 -7.174 1.00 95.38 195 CYS A CA 1
ATOM 1543 C C . CYS A 1 195 ? -1.522 -5.588 -5.855 1.00 95.38 195 CYS A C 1
ATOM 1545 O O . CYS A 1 195 ? -2.649 -5.179 -5.595 1.00 95.38 195 CYS A O 1
ATOM 1547 N N . ALA A 1 196 ? -0.494 -5.309 -5.045 1.00 97.44 196 ALA A N 1
ATOM 1548 C CA . ALA A 1 196 ? -0.673 -4.534 -3.818 1.00 97.44 196 ALA A CA 1
ATOM 1549 C C . ALA A 1 196 ? -1.147 -3.089 -4.080 1.00 97.44 196 ALA A C 1
ATOM 1551 O O . ALA A 1 196 ? -1.965 -2.566 -3.325 1.00 97.44 196 ALA A O 1
ATOM 1552 N N . ALA A 1 197 ? -0.655 -2.449 -5.143 1.00 97.12 197 ALA A N 1
ATOM 1553 C CA . ALA A 1 197 ? -1.086 -1.113 -5.553 1.00 97.12 197 ALA A CA 1
ATOM 1554 C C . ALA A 1 197 ? -2.549 -1.097 -6.038 1.00 97.12 197 ALA A C 1
ATOM 1556 O O . ALA A 1 197 ? -3.312 -0.196 -5.679 1.00 97.12 197 ALA A O 1
ATOM 1557 N N . GLU A 1 198 ? -2.963 -2.106 -6.806 1.00 95.88 198 GLU A N 1
ATOM 1558 C CA . GLU A 1 198 ? -4.352 -2.271 -7.247 1.00 95.88 198 GLU A CA 1
ATOM 1559 C C . GLU A 1 198 ? -5.300 -2.503 -6.072 1.00 95.88 198 GLU A C 1
ATOM 1561 O O . GLU A 1 198 ? -6.343 -1.851 -6.000 1.00 95.88 198 GLU A O 1
ATOM 1566 N N . GLU A 1 199 ? -4.912 -3.339 -5.107 1.00 97.25 199 GLU A N 1
ATOM 1567 C CA . GLU A 1 199 ? -5.712 -3.575 -3.905 1.00 97.25 199 GLU A CA 1
ATOM 1568 C C . GLU A 1 199 ? -5.907 -2.297 -3.083 1.00 97.25 199 GLU A C 1
ATOM 1570 O O . GLU A 1 199 ? -7.025 -2.023 -2.650 1.00 97.25 199 GLU A O 1
ATOM 1575 N N . ILE A 1 200 ? -4.886 -1.439 -2.943 1.00 97.62 200 ILE A N 1
ATOM 1576 C CA . ILE A 1 200 ? -5.069 -0.126 -2.299 1.00 97.62 200 ILE A CA 1
ATOM 1577 C C . ILE A 1 200 ? -6.138 0.692 -3.036 1.00 97.62 200 ILE A C 1
ATOM 1579 O O . ILE A 1 200 ? -7.055 1.207 -2.392 1.00 97.62 200 ILE A O 1
ATOM 1583 N N . LEU A 1 201 ? -6.078 0.793 -4.370 1.00 96.00 201 LEU A N 1
ATOM 1584 C CA . LEU A 1 201 ? -7.098 1.533 -5.126 1.00 96.00 201 LEU A CA 1
ATOM 1585 C C . LEU A 1 201 ? -8.486 0.912 -5.001 1.00 96.00 201 LEU A C 1
ATOM 1587 O O . LEU A 1 201 ? -9.464 1.650 -4.873 1.00 96.00 201 LEU A O 1
ATOM 1591 N N . ASN A 1 202 ? -8.586 -0.415 -5.015 1.00 95.75 202 ASN A N 1
ATOM 1592 C CA . ASN A 1 202 ? -9.848 -1.124 -4.831 1.00 95.75 202 ASN A CA 1
ATOM 1593 C C . ASN A 1 202 ? -10.455 -0.804 -3.462 1.00 95.75 202 ASN A C 1
ATOM 1595 O O . ASN A 1 202 ? -11.637 -0.469 -3.387 1.00 95.75 202 ASN A O 1
ATOM 1599 N N . ILE A 1 203 ? -9.641 -0.775 -2.404 1.00 96.56 203 ILE A N 1
ATOM 1600 C CA . ILE A 1 203 ? -10.085 -0.360 -1.070 1.00 96.56 203 ILE A CA 1
ATOM 1601 C C . ILE A 1 203 ? -10.618 1.080 -1.099 1.00 96.56 203 ILE A C 1
ATOM 1603 O O . ILE A 1 203 ? -11.705 1.325 -0.579 1.00 96.56 203 ILE A O 1
ATOM 1607 N N . PHE A 1 204 ? -9.920 2.026 -1.740 1.00 95.31 204 PHE A N 1
ATOM 1608 C CA . PHE A 1 204 ? -10.410 3.408 -1.876 1.00 95.31 204 PHE A CA 1
ATOM 1609 C C . PHE A 1 204 ? -11.713 3.511 -2.675 1.00 95.31 204 PHE A C 1
ATOM 1611 O O . PHE A 1 204 ? -12.598 4.272 -2.289 1.00 95.31 204 PHE A O 1
ATOM 1618 N N . ARG A 1 205 ? -11.876 2.726 -3.747 1.00 93.75 205 ARG A N 1
ATOM 1619 C CA . ARG A 1 205 ? -13.117 2.682 -4.545 1.00 93.75 205 ARG A CA 1
ATOM 1620 C C . ARG A 1 205 ? -14.319 2.184 -3.746 1.00 93.75 205 ARG A C 1
ATOM 1622 O O . ARG A 1 205 ? -15.451 2.531 -4.063 1.00 93.75 205 ARG A O 1
ATOM 1629 N N . MET A 1 206 ? -14.077 1.382 -2.715 1.00 92.56 206 MET A N 1
ATOM 1630 C CA . MET A 1 206 ? -15.116 0.838 -1.848 1.00 92.56 206 MET A CA 1
ATOM 1631 C C . MET A 1 206 ? -15.536 1.776 -0.709 1.00 92.56 206 MET A C 1
ATOM 1633 O O . MET A 1 206 ? -16.555 1.523 -0.061 1.00 92.56 206 MET A O 1
ATOM 1637 N N . MET A 1 207 ? -14.768 2.832 -0.428 1.00 89.12 207 MET A N 1
ATOM 1638 C CA . MET A 1 207 ? -15.073 3.753 0.668 1.00 89.12 207 MET A CA 1
ATOM 1639 C C . MET A 1 207 ? -16.254 4.654 0.308 1.00 89.12 207 MET A C 1
ATOM 1641 O O . MET A 1 207 ? -16.203 5.414 -0.654 1.00 89.12 207 MET A O 1
ATOM 1645 N N . SER A 1 208 ? -17.303 4.631 1.131 1.00 82.56 208 SER A N 1
ATOM 1646 C CA . SER A 1 208 ? -18.448 5.536 0.979 1.00 82.56 208 SER A CA 1
ATOM 1647 C C . SER A 1 208 ? -18.210 6.931 1.572 1.00 82.56 208 SER A C 1
ATOM 1649 O O . SER A 1 208 ? -18.843 7.883 1.133 1.00 82.56 208 SER A O 1
ATOM 1651 N N . ASP A 1 209 ? -17.312 7.064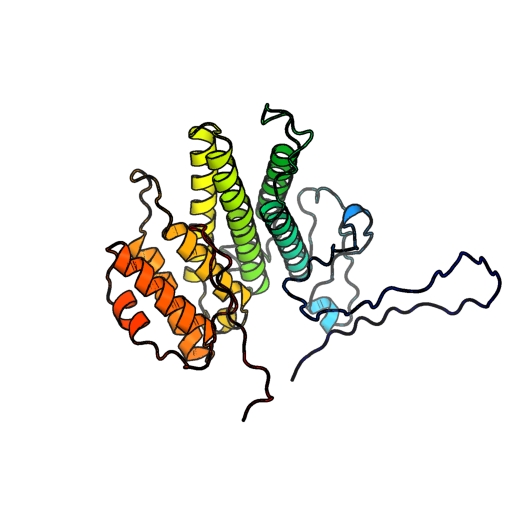 2.557 1.00 84.62 209 ASP A N 1
ATOM 1652 C CA . ASP A 1 209 ? -16.990 8.331 3.238 1.00 84.62 209 ASP A CA 1
ATOM 1653 C C . ASP A 1 209 ? -15.486 8.639 3.169 1.00 84.62 209 ASP A C 1
ATOM 1655 O O . ASP A 1 209 ? -14.742 8.586 4.150 1.00 84.62 209 ASP A O 1
ATOM 1659 N N . MET A 1 210 ? -15.009 8.914 1.957 1.00 87.06 210 MET A N 1
ATOM 1660 C CA . MET A 1 210 ? -13.585 9.121 1.696 1.00 87.06 210 MET A CA 1
ATOM 1661 C C . MET A 1 210 ? -12.999 10.308 2.478 1.00 87.06 210 MET A C 1
ATOM 1663 O O . MET A 1 210 ? -11.863 10.223 2.935 1.00 87.06 210 MET A O 1
ATOM 1667 N N . ASN A 1 211 ? -13.763 11.385 2.694 1.00 86.38 211 ASN A N 1
ATOM 1668 C CA . ASN A 1 211 ? -13.287 12.573 3.416 1.00 86.38 211 ASN A CA 1
ATOM 1669 C C . ASN A 1 211 ? -12.861 12.245 4.850 1.00 86.38 211 ASN A C 1
ATOM 1671 O O . ASN A 1 211 ? -11.816 12.702 5.313 1.00 86.38 211 ASN A O 1
ATOM 1675 N N . GLU A 1 212 ? -13.647 11.428 5.543 1.00 86.25 212 GLU A N 1
ATOM 1676 C CA . GLU A 1 212 ? -13.356 11.052 6.919 1.00 86.25 212 GLU A CA 1
ATOM 1677 C C . GLU A 1 212 ? -12.143 10.118 7.025 1.00 86.25 212 GLU A C 1
ATOM 1679 O O . GLU A 1 212 ? -11.325 10.260 7.936 1.00 86.25 212 GLU A O 1
ATOM 1684 N N . HIS A 1 213 ? -11.974 9.202 6.067 1.00 85.31 213 HIS A N 1
ATOM 1685 C CA . HIS A 1 213 ? -10.784 8.352 5.991 1.00 85.31 213 HIS A CA 1
ATOM 1686 C C . HIS A 1 213 ? -9.518 9.165 5.681 1.00 85.31 213 HIS A C 1
ATOM 1688 O O . HIS A 1 213 ? -8.473 8.931 6.295 1.00 85.31 213 HIS A O 1
ATOM 1694 N N . LEU A 1 214 ? -9.601 10.157 4.791 1.00 86.25 214 LEU A N 1
ATOM 1695 C CA . LEU A 1 214 ? -8.454 10.979 4.396 1.00 86.25 214 LEU A CA 1
ATOM 1696 C C . LEU A 1 214 ? -7.899 11.853 5.533 1.00 86.25 214 LEU A C 1
ATOM 1698 O O . LEU A 1 214 ? -6.741 12.251 5.458 1.00 86.25 214 LEU A O 1
ATOM 1702 N N . LYS A 1 215 ? -8.641 12.074 6.631 1.00 86.56 215 LYS A N 1
ATOM 1703 C CA . LYS A 1 215 ? -8.093 12.709 7.851 1.00 86.56 215 LYS A CA 1
ATOM 1704 C C . LYS A 1 215 ? -6.887 11.957 8.418 1.00 86.56 215 LYS A C 1
ATOM 1706 O O . LYS A 1 215 ? -6.077 12.531 9.141 1.00 86.56 215 LYS A O 1
ATOM 1711 N N . ASN A 1 216 ? -6.758 10.668 8.106 1.00 87.38 216 ASN A N 1
ATOM 1712 C CA . ASN A 1 216 ? -5.576 9.897 8.440 1.00 87.38 216 ASN A CA 1
ATOM 1713 C C . ASN A 1 216 ? -4.501 10.053 7.352 1.00 87.38 216 ASN A C 1
ATOM 1715 O O . ASN A 1 216 ? -4.587 9.443 6.283 1.00 87.38 216 ASN A O 1
ATOM 1719 N N . SER A 1 217 ? -3.444 10.808 7.657 1.00 87.06 217 SER A N 1
ATOM 1720 C CA . SER A 1 217 ? -2.353 11.112 6.721 1.00 87.06 217 SER A CA 1
ATOM 1721 C C . SER A 1 217 ? -1.666 9.882 6.123 1.00 87.06 217 SER A C 1
ATOM 1723 O O . SER A 1 217 ? -1.152 9.965 5.007 1.00 87.06 217 SER A O 1
ATOM 1725 N N . ILE A 1 218 ? -1.678 8.729 6.808 1.00 89.88 218 ILE A N 1
ATOM 1726 C CA . ILE A 1 218 ? -1.099 7.502 6.243 1.00 89.88 218 ILE A CA 1
ATOM 1727 C C . ILE A 1 218 ? -1.898 7.000 5.037 1.00 89.88 218 ILE A C 1
ATOM 1729 O O . ILE A 1 218 ? -1.320 6.443 4.107 1.00 89.88 218 ILE A O 1
ATOM 1733 N N . LEU A 1 219 ? -3.215 7.229 5.019 1.00 92.00 219 LEU A N 1
ATOM 1734 C CA . LEU A 1 219 ? -4.069 6.832 3.905 1.00 92.00 219 LEU A CA 1
ATOM 1735 C C . LEU A 1 219 ? -3.787 7.717 2.688 1.00 92.00 219 LEU A C 1
ATOM 1737 O O . LEU A 1 219 ? -3.611 7.193 1.593 1.00 92.00 219 LEU A O 1
ATOM 1741 N N . ILE A 1 220 ? -3.613 9.027 2.878 1.00 89.88 220 ILE A N 1
ATOM 1742 C CA . ILE A 1 220 ? -3.159 9.934 1.808 1.00 89.88 220 ILE A CA 1
ATOM 1743 C C . ILE A 1 220 ? -1.793 9.483 1.271 1.00 89.88 220 ILE A C 1
ATOM 1745 O O . ILE A 1 220 ? -1.595 9.386 0.058 1.00 89.88 220 ILE A O 1
ATOM 1749 N N . PHE A 1 221 ? -0.852 9.168 2.165 1.00 90.62 221 PHE A N 1
ATOM 1750 C CA . PHE A 1 221 ? 0.467 8.684 1.768 1.00 90.62 221 PHE A CA 1
ATOM 1751 C C . PHE A 1 221 ? 0.391 7.370 0.978 1.00 90.62 221 PHE A C 1
ATOM 1753 O O . PHE A 1 221 ? 1.105 7.219 -0.011 1.00 90.62 221 PHE A O 1
ATOM 1760 N N . SER A 1 222 ? -0.508 6.452 1.343 1.00 95.31 222 SER A N 1
ATOM 1761 C CA . SER A 1 222 ? -0.709 5.193 0.613 1.00 95.31 222 SER A CA 1
ATOM 1762 C C . SER A 1 222 ? -1.129 5.414 -0.845 1.00 95.31 222 SER A C 1
ATOM 1764 O O . SER A 1 222 ? -0.663 4.709 -1.741 1.00 95.31 222 SER A O 1
ATOM 1766 N N . VAL A 1 223 ? -1.939 6.446 -1.104 1.00 93.38 223 VAL A N 1
ATOM 1767 C CA . VAL A 1 223 ? -2.384 6.834 -2.451 1.00 93.38 223 VAL A CA 1
ATOM 1768 C C . VAL A 1 223 ? -1.207 7.382 -3.258 1.00 93.38 223 VAL A C 1
ATOM 1770 O O . VAL A 1 223 ? -1.011 6.993 -4.409 1.00 93.38 223 VAL A O 1
ATOM 1773 N N . TYR A 1 224 ? -0.362 8.214 -2.644 1.00 91.50 224 TYR A N 1
ATOM 1774 C CA . TYR A 1 224 ? 0.880 8.680 -3.272 1.00 91.50 224 TYR A CA 1
ATOM 1775 C C . TYR A 1 224 ? 1.865 7.545 -3.556 1.00 91.50 224 TYR A C 1
ATOM 1777 O O . TYR A 1 224 ? 2.442 7.468 -4.637 1.00 91.50 224 TYR A O 1
ATOM 1785 N N . LEU A 1 225 ? 2.037 6.624 -2.613 1.00 93.19 225 LEU A N 1
ATOM 1786 C CA . LEU A 1 225 ? 2.893 5.457 -2.797 1.00 93.19 225 LEU A CA 1
ATOM 1787 C C . LEU A 1 225 ? 2.411 4.592 -3.975 1.00 93.19 225 LEU A C 1
ATOM 1789 O O . LEU A 1 225 ? 3.217 4.128 -4.779 1.00 93.19 225 LEU A O 1
ATOM 1793 N N . THR A 1 226 ? 1.095 4.435 -4.101 1.00 94.69 226 THR A N 1
ATOM 1794 C CA . THR A 1 226 ? 0.431 3.692 -5.178 1.00 94.69 226 THR A CA 1
ATOM 1795 C C . THR A 1 226 ? 0.649 4.341 -6.547 1.00 94.69 226 THR A C 1
ATOM 1797 O O . THR A 1 226 ? 0.961 3.646 -7.515 1.00 94.69 226 THR A O 1
ATOM 1800 N N . SER A 1 227 ? 0.575 5.673 -6.648 1.00 94.12 227 SER A N 1
ATOM 1801 C CA . SER A 1 227 ? 0.836 6.365 -7.918 1.00 94.12 227 SER A CA 1
ATOM 1802 C C . SER A 1 227 ? 2.264 6.156 -8.410 1.00 94.12 227 SER A C 1
ATOM 1804 O O . SER A 1 227 ? 2.479 5.953 -9.601 1.00 94.12 227 SER A O 1
ATOM 1806 N N . ARG A 1 228 ? 3.242 6.114 -7.495 1.00 92.69 228 ARG A N 1
ATOM 1807 C CA . ARG A 1 228 ? 4.635 5.811 -7.842 1.00 92.69 228 ARG A CA 1
ATOM 1808 C C . ARG A 1 228 ? 4.787 4.431 -8.471 1.00 92.69 228 ARG A C 1
ATOM 1810 O O . ARG A 1 228 ? 5.592 4.311 -9.382 1.00 92.69 228 ARG A O 1
ATOM 1817 N N . VAL A 1 229 ? 4.031 3.428 -8.017 1.00 93.94 229 VAL A N 1
ATOM 1818 C CA . VAL A 1 229 ? 4.034 2.081 -8.619 1.00 93.94 229 VAL A CA 1
ATOM 1819 C C . VAL A 1 229 ? 3.471 2.134 -10.035 1.00 93.94 229 VAL A C 1
ATOM 1821 O O . VAL A 1 229 ? 4.114 1.668 -10.969 1.00 93.94 229 VAL A O 1
ATOM 1824 N N . PHE A 1 230 ? 2.317 2.778 -10.220 1.00 92.31 230 PHE A N 1
ATOM 1825 C CA . PHE A 1 230 ? 1.719 2.929 -11.548 1.00 92.31 230 PHE A CA 1
ATOM 1826 C C . PHE A 1 230 ? 2.498 3.853 -12.474 1.00 92.31 230 PHE A C 1
ATOM 1828 O O . PHE A 1 230 ? 2.223 3.850 -13.663 1.00 92.31 230 PHE A O 1
ATOM 1835 N N . LEU A 1 231 ? 3.454 4.631 -11.970 1.00 90.94 231 LEU A N 1
ATOM 1836 C CA . LEU A 1 231 ? 4.391 5.393 -12.782 1.00 90.94 231 LEU A CA 1
ATOM 1837 C C . LEU A 1 231 ? 5.676 4.624 -13.105 1.00 90.94 231 LEU A C 1
ATOM 1839 O O . LEU A 1 231 ? 6.454 5.113 -13.913 1.00 90.94 231 LEU A O 1
ATOM 1843 N N . GLU A 1 232 ? 5.925 3.434 -12.563 1.00 87.12 232 GLU A N 1
ATOM 1844 C CA . GLU A 1 232 ? 7.091 2.645 -12.977 1.00 87.12 232 GLU A CA 1
ATOM 1845 C C . GLU A 1 232 ? 6.939 2.158 -14.423 1.00 87.12 232 GLU A C 1
ATOM 1847 O O . GLU A 1 232 ? 5.827 2.008 -14.929 1.00 87.12 232 GLU A O 1
ATOM 1852 N N . ASP A 1 233 ? 8.052 1.952 -15.125 1.00 75.19 233 ASP A N 1
ATOM 1853 C CA . ASP A 1 233 ? 8.035 1.393 -16.480 1.00 75.19 233 ASP A CA 1
ATOM 1854 C C . ASP A 1 233 ? 7.760 -0.112 -16.368 1.00 75.19 233 ASP A C 1
ATOM 1856 O O . ASP A 1 233 ? 8.672 -0.934 -16.244 1.00 75.19 233 ASP A O 1
ATOM 1860 N N . LEU A 1 234 ? 6.470 -0.434 -16.288 1.00 76.25 234 LEU A N 1
ATOM 1861 C CA . LEU A 1 234 ? 5.947 -1.791 -16.230 1.00 76.25 234 LEU A CA 1
ATOM 1862 C C . LEU A 1 234 ? 6.076 -2.458 -17.604 1.00 76.25 234 LEU A C 1
ATOM 1864 O O . LEU A 1 234 ? 6.170 -1.787 -18.634 1.00 76.25 234 LEU A O 1
ATOM 1868 N N . ASP A 1 235 ? 6.114 -3.788 -17.611 1.00 70.12 235 ASP A N 1
ATOM 1869 C CA . ASP A 1 235 ? 6.178 -4.553 -18.855 1.00 70.12 235 ASP A CA 1
ATOM 1870 C C . ASP A 1 235 ? 4.905 -4.272 -19.683 1.00 70.12 235 ASP A C 1
ATOM 1872 O O . ASP A 1 235 ? 3.811 -4.340 -19.125 1.00 70.12 235 ASP A O 1
ATOM 1876 N N . PRO A 1 236 ? 4.995 -3.954 -20.991 1.00 61.34 236 PRO A N 1
ATOM 1877 C CA . PRO A 1 236 ? 3.826 -3.647 -21.824 1.00 61.34 236 PRO A CA 1
ATOM 1878 C C . PRO A 1 236 ? 2.813 -4.798 -21.929 1.00 61.34 236 PRO A C 1
ATOM 1880 O O . PRO A 1 236 ? 1.700 -4.592 -22.404 1.00 61.34 236 PRO A O 1
ATOM 1883 N N . THR A 1 237 ? 3.184 -6.007 -21.501 1.00 60.88 237 THR A N 1
ATOM 1884 C CA . THR A 1 237 ? 2.265 -7.147 -21.364 1.00 60.88 237 THR A CA 1
ATOM 1885 C C . THR A 1 237 ? 1.324 -7.042 -20.159 1.00 60.88 237 THR A C 1
ATOM 1887 O O . THR A 1 237 ? 0.329 -7.768 -20.096 1.00 60.88 237 THR A O 1
ATOM 1890 N N . GLU A 1 238 ? 1.599 -6.148 -19.208 1.00 62.59 238 GLU A N 1
ATOM 1891 C CA . GLU A 1 238 ? 0.724 -5.887 -18.071 1.00 62.59 238 GLU A CA 1
ATOM 1892 C C . GLU A 1 238 ? -0.423 -4.962 -18.508 1.00 62.59 238 GLU A C 1
ATOM 1894 O O . GLU A 1 238 ? -0.249 -3.758 -18.690 1.00 62.59 238 GLU A O 1
ATOM 1899 N N . ASN A 1 239 ? -1.623 -5.531 -18.659 1.00 65.25 239 ASN A N 1
ATOM 1900 C CA . ASN A 1 239 ? -2.864 -4.810 -18.978 1.00 65.25 239 ASN A CA 1
ATOM 1901 C C . ASN A 1 239 ? -3.387 -3.991 -17.779 1.00 65.25 239 ASN A C 1
ATOM 1903 O O . ASN A 1 239 ? -4.525 -4.161 -17.340 1.00 65.25 239 ASN A O 1
ATOM 1907 N N . VAL A 1 240 ? -2.554 -3.119 -17.216 1.00 73.44 240 VAL A N 1
ATOM 1908 C CA . VAL A 1 240 ? -2.941 -2.232 -16.114 1.00 73.44 240 VAL A CA 1
ATOM 1909 C C . VAL A 1 240 ? -3.608 -0.983 -16.702 1.00 73.44 240 VAL A C 1
ATOM 1911 O O . VAL A 1 240 ? -2.984 -0.316 -17.533 1.00 73.44 240 VAL A O 1
ATOM 1914 N N . PRO A 1 241 ? -4.828 -0.599 -16.270 1.00 81.38 241 PRO A N 1
ATOM 1915 C CA . PRO A 1 241 ? -5.502 0.633 -16.696 1.00 81.38 241 PRO A CA 1
ATOM 1916 C C . PRO A 1 241 ? -4.832 1.861 -16.053 1.00 81.38 241 PRO A C 1
ATOM 1918 O O . PRO A 1 241 ? -5.385 2.553 -15.198 1.00 81.38 241 PRO A O 1
ATOM 1921 N N . ARG A 1 242 ? -3.575 2.098 -16.440 1.00 84.81 242 ARG A N 1
ATOM 1922 C CA . ARG A 1 242 ? -2.620 3.018 -15.812 1.00 84.81 242 ARG A CA 1
ATOM 1923 C C . ARG A 1 242 ? -3.167 4.437 -15.727 1.00 84.81 242 ARG A C 1
ATOM 1925 O O . ARG A 1 242 ? -3.079 5.052 -14.670 1.00 84.81 242 ARG A O 1
ATOM 1932 N N . GLN A 1 243 ? -3.743 4.936 -16.819 1.00 89.94 243 GLN A N 1
ATOM 1933 C CA . GLN A 1 243 ? -4.298 6.285 -16.878 1.00 89.94 243 GLN A CA 1
ATOM 1934 C C . GLN A 1 243 ? -5.491 6.449 -15.930 1.00 89.94 243 GLN A C 1
ATOM 1936 O O . GLN A 1 243 ? -5.464 7.343 -15.092 1.00 89.94 243 GLN A O 1
ATOM 1941 N N . ASP A 1 244 ? -6.473 5.547 -15.975 1.00 92.25 244 ASP A N 1
ATOM 1942 C CA . ASP A 1 244 ? -7.659 5.614 -15.109 1.00 92.25 244 ASP A CA 1
ATOM 1943 C C . ASP A 1 244 ? -7.303 5.485 -13.623 1.00 92.25 244 ASP A C 1
ATOM 1945 O O . ASP A 1 244 ? -7.847 6.195 -12.771 1.00 92.25 244 ASP A O 1
ATOM 1949 N N . ASN A 1 245 ? -6.358 4.597 -13.298 1.00 94.44 245 ASN A N 1
ATOM 1950 C CA . ASN A 1 245 ? -5.848 4.430 -11.940 1.00 94.44 245 ASN A CA 1
ATOM 1951 C C . ASN A 1 245 ? -5.172 5.712 -11.436 1.00 94.44 245 ASN A C 1
ATOM 1953 O O . ASN A 1 245 ? -5.449 6.156 -10.321 1.00 94.44 245 ASN 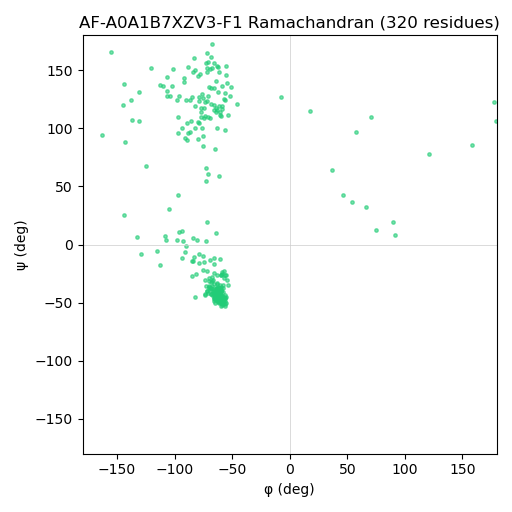A O 1
ATOM 1957 N N . LEU A 1 246 ? -4.315 6.332 -12.249 1.00 94.88 246 LEU A N 1
ATOM 1958 C CA . LEU A 1 246 ? -3.617 7.564 -11.883 1.00 94.88 246 LEU A CA 1
ATOM 1959 C C . LEU A 1 246 ? -4.555 8.780 -11.818 1.00 94.88 246 LEU A C 1
ATOM 1961 O O . LEU A 1 246 ? -4.436 9.591 -10.899 1.00 94.88 246 LEU A O 1
ATOM 1965 N N . ASP A 1 247 ? -5.539 8.868 -12.711 1.00 95.38 247 ASP A N 1
ATOM 1966 C CA . ASP A 1 247 ? -6.597 9.881 -12.662 1.00 95.38 247 ASP A CA 1
ATOM 1967 C C . ASP A 1 247 ? -7.425 9.764 -11.379 1.00 95.38 247 ASP A C 1
ATOM 1969 O O . ASP A 1 247 ? -7.779 10.773 -10.759 1.00 95.38 247 ASP A O 1
ATOM 1973 N N . PHE A 1 248 ? -7.738 8.536 -10.956 1.00 95.88 248 PHE A N 1
ATOM 1974 C CA . PHE A 1 248 ? -8.427 8.293 -9.693 1.00 95.88 248 PHE A CA 1
ATOM 1975 C C . PHE A 1 248 ? -7.579 8.747 -8.497 1.00 95.88 248 PHE A C 1
ATOM 1977 O O . PHE A 1 248 ? -8.076 9.478 -7.639 1.00 95.88 248 PHE A O 1
ATOM 1984 N N . VAL A 1 249 ? -6.285 8.411 -8.480 1.00 95.44 249 VAL A N 1
ATOM 1985 C CA . VAL A 1 249 ? -5.336 8.879 -7.456 1.00 95.44 249 VAL A CA 1
ATOM 1986 C C . VAL A 1 249 ? -5.283 10.413 -7.400 1.00 95.44 249 VAL A C 1
ATOM 1988 O O . VAL A 1 249 ? -5.392 10.980 -6.309 1.00 95.44 249 VAL A O 1
ATOM 1991 N N . LEU A 1 250 ? -5.165 11.096 -8.545 1.00 95.19 250 LEU A N 1
ATOM 1992 C CA . LEU A 1 250 ? -5.151 12.563 -8.599 1.00 95.19 250 LEU A CA 1
ATOM 1993 C C . LEU A 1 250 ? -6.404 13.164 -7.962 1.00 95.19 250 LEU A C 1
ATOM 1995 O O . LEU A 1 250 ? -6.302 14.077 -7.141 1.00 95.19 250 LEU A O 1
ATOM 1999 N N . ARG A 1 251 ? -7.585 12.617 -8.270 1.00 94.69 251 ARG A N 1
ATOM 2000 C CA . ARG A 1 251 ? -8.851 13.083 -7.682 1.00 94.69 251 ARG A CA 1
ATOM 2001 C C . ARG A 1 251 ? -8.871 12.925 -6.164 1.00 94.69 251 ARG A C 1
ATOM 2003 O O . ARG A 1 251 ? -9.351 13.830 -5.487 1.00 94.69 251 ARG A O 1
ATOM 2010 N N . ILE A 1 252 ? -8.325 11.832 -5.626 1.00 93.94 252 ILE A N 1
ATOM 2011 C CA . ILE A 1 252 ? -8.227 11.623 -4.173 1.00 93.94 252 ILE A CA 1
ATOM 2012 C C . ILE A 1 252 ? -7.303 12.667 -3.530 1.00 93.94 252 ILE A C 1
ATOM 2014 O O . ILE A 1 252 ? -7.668 13.279 -2.524 1.00 93.94 252 ILE A O 1
ATOM 2018 N N . MET A 1 253 ? -6.124 12.914 -4.108 1.00 93.12 253 MET A N 1
ATOM 2019 C CA . MET A 1 253 ? -5.184 13.909 -3.572 1.00 93.12 253 MET A CA 1
ATOM 2020 C C . MET A 1 253 ? -5.748 15.328 -3.639 1.00 93.12 253 MET A C 1
ATOM 2022 O O . MET A 1 253 ? -5.625 16.087 -2.680 1.00 93.12 253 MET A O 1
ATOM 2026 N N . MET A 1 254 ? -6.404 15.676 -4.747 1.00 92.38 254 MET A N 1
ATOM 2027 C CA . MET A 1 254 ? -7.084 16.959 -4.905 1.00 92.38 254 MET A CA 1
ATOM 2028 C C . MET A 1 254 ? -8.252 17.116 -3.932 1.00 92.38 254 MET A C 1
ATOM 2030 O O . MET A 1 254 ? -8.459 18.212 -3.412 1.00 92.38 254 MET A O 1
ATOM 2034 N N . LEU A 1 255 ? -9.013 16.044 -3.683 1.00 91.25 255 LEU A N 1
ATOM 2035 C CA . LEU A 1 255 ? -10.069 16.049 -2.677 1.00 91.25 255 LEU A CA 1
ATOM 2036 C C . LEU A 1 255 ? -9.471 16.360 -1.307 1.00 91.25 255 LEU A C 1
ATOM 2038 O O . LEU A 1 255 ? -9.895 17.328 -0.692 1.00 91.25 255 LEU A O 1
ATOM 2042 N N . SER A 1 256 ? -8.438 15.621 -0.892 1.00 89.69 256 SER A N 1
ATOM 2043 C CA . SER A 1 256 ? -7.721 15.853 0.369 1.00 89.69 256 SER A CA 1
ATOM 2044 C C . SER A 1 256 ? -7.190 17.286 0.488 1.00 89.69 256 SER A C 1
ATOM 2046 O O . SER A 1 256 ? -7.369 17.933 1.517 1.00 89.69 256 SER A O 1
ATOM 2048 N N . ALA A 1 257 ? -6.584 17.819 -0.577 1.00 89.69 257 ALA A N 1
ATOM 2049 C CA . ALA A 1 257 ? -6.070 19.187 -0.592 1.00 89.69 257 ALA A CA 1
ATOM 2050 C C . ALA A 1 257 ? -7.174 20.225 -0.337 1.00 89.69 257 ALA A C 1
ATOM 2052 O O . ALA A 1 257 ? -6.949 21.185 0.390 1.00 89.69 257 ALA A O 1
ATOM 2053 N N . LYS A 1 258 ? -8.368 20.019 -0.906 1.00 86.88 258 LYS A N 1
ATOM 2054 C CA . LYS A 1 258 ? -9.502 20.947 -0.784 1.00 86.88 258 LYS A CA 1
ATOM 2055 C C . LYS A 1 258 ? -10.285 20.776 0.514 1.00 86.88 258 LYS A C 1
ATOM 2057 O O . LYS A 1 258 ? -10.665 21.768 1.121 1.00 86.88 258 LYS A O 1
ATOM 2062 N N . THR A 1 259 ? -10.586 19.541 0.912 1.00 84.00 259 THR A N 1
ATOM 2063 C CA . THR A 1 259 ? -11.490 19.266 2.041 1.00 84.00 259 THR A CA 1
ATOM 2064 C C . THR A 1 259 ? -10.786 19.286 3.385 1.00 84.00 259 THR A C 1
ATOM 2066 O O . THR A 1 259 ? -11.424 19.589 4.389 1.00 84.00 259 THR A O 1
ATOM 2069 N N . LEU A 1 260 ? -9.487 18.982 3.415 1.00 82.19 260 LEU A N 1
ATOM 2070 C CA . LEU A 1 260 ? -8.685 18.953 4.639 1.00 82.19 260 LEU A CA 1
ATOM 2071 C C . LEU A 1 260 ? -7.705 20.123 4.737 1.00 82.19 260 LEU A C 1
ATOM 2073 O O . LEU A 1 260 ? -6.902 20.136 5.665 1.00 82.19 260 LEU A O 1
ATOM 2077 N N . ASP A 1 261 ? -7.742 21.053 3.775 1.00 84.25 261 ASP A N 1
ATOM 2078 C CA . ASP A 1 261 ? -6.776 22.152 3.637 1.00 84.25 261 ASP A CA 1
ATOM 2079 C C . ASP A 1 261 ? -5.326 21.652 3.776 1.00 84.25 261 ASP A C 1
ATOM 2081 O O . ASP A 1 261 ? -4.499 22.206 4.497 1.00 84.25 261 ASP A O 1
ATOM 2085 N N . ASN A 1 262 ? -5.034 20.505 3.147 1.00 82.56 262 ASN A N 1
ATOM 2086 C CA . ASN A 1 262 ? -3.746 19.836 3.274 1.00 82.56 262 ASN A CA 1
ATOM 2087 C C . ASN A 1 262 ? -2.806 20.272 2.133 1.00 82.56 262 ASN A C 1
ATOM 2089 O O . ASN A 1 262 ? -2.884 19.714 1.027 1.00 82.56 262 ASN A O 1
ATOM 2093 N N . PRO A 1 263 ? -1.861 21.205 2.375 1.00 84.25 263 PRO A N 1
ATOM 2094 C CA . PRO A 1 263 ? -0.982 21.721 1.326 1.00 84.25 263 PRO A CA 1
ATOM 2095 C C . PRO A 1 263 ? -0.030 20.648 0.780 1.00 84.25 263 PRO A C 1
ATOM 2097 O O . PRO A 1 263 ? 0.397 20.721 -0.374 1.00 84.25 263 PRO A O 1
ATOM 2100 N N . VAL A 1 264 ? 0.272 19.614 1.574 1.00 86.00 264 VAL A N 1
ATOM 2101 C CA . VAL A 1 264 ? 1.114 18.492 1.145 1.00 86.00 264 VAL A CA 1
ATOM 2102 C C . VAL A 1 264 ? 0.391 17.661 0.088 1.00 86.00 264 VAL A C 1
ATOM 2104 O O . VAL A 1 264 ? 0.995 17.322 -0.929 1.00 86.00 264 VAL A O 1
ATOM 2107 N N . SER A 1 265 ? -0.907 17.390 0.268 1.00 89.38 265 SER A N 1
ATOM 2108 C CA . SER A 1 265 ? -1.715 16.695 -0.745 1.00 89.38 265 SER A CA 1
ATOM 2109 C C . SER A 1 265 ? -1.771 17.468 -2.062 1.00 89.38 265 SER A C 1
ATOM 2111 O O . SER A 1 265 ? -1.639 16.860 -3.122 1.00 89.38 265 SER A O 1
ATOM 2113 N N . GLY A 1 266 ? -1.907 18.797 -2.004 1.00 90.88 266 GLY A N 1
ATOM 2114 C CA . GLY A 1 266 ? -1.895 19.650 -3.196 1.00 90.88 266 GLY A CA 1
ATOM 2115 C C . GLY A 1 266 ? -0.557 19.595 -3.936 1.00 90.88 266 GLY A C 1
ATOM 2116 O O . GLY A 1 266 ? -0.522 19.353 -5.140 1.00 90.88 266 GLY A O 1
ATOM 2117 N N . SER A 1 267 ? 0.556 19.722 -3.206 1.00 90.31 267 SER A N 1
ATOM 2118 C CA . SER A 1 267 ? 1.905 19.595 -3.779 1.00 90.31 267 SER A CA 1
ATOM 2119 C C . SER A 1 267 ? 2.144 18.217 -4.413 1.00 90.31 267 SER A C 1
ATOM 2121 O O . SER A 1 267 ? 2.665 18.129 -5.527 1.00 90.31 267 SER A O 1
ATOM 2123 N N . MET A 1 268 ? 1.724 17.137 -3.743 1.00 91.19 268 MET A N 1
ATOM 2124 C CA . MET A 1 268 ? 1.816 15.773 -4.278 1.00 91.19 268 MET A CA 1
ATOM 2125 C C . MET A 1 268 ? 0.974 15.592 -5.548 1.00 91.19 268 MET A C 1
ATOM 2127 O O . MET A 1 268 ? 1.441 14.943 -6.484 1.00 91.19 268 MET A O 1
ATOM 2131 N N . ALA A 1 269 ? -0.222 16.190 -5.611 1.00 93.75 269 ALA A N 1
ATOM 2132 C CA . ALA A 1 269 ? -1.079 16.142 -6.795 1.00 93.75 269 ALA A CA 1
ATOM 2133 C C . ALA A 1 269 ? -0.427 16.842 -7.998 1.00 93.75 269 ALA A C 1
ATOM 2135 O O . ALA A 1 269 ? -0.385 16.272 -9.086 1.00 93.75 269 ALA A O 1
ATOM 2136 N N . VAL A 1 270 ? 0.144 18.036 -7.797 1.00 93.62 270 VAL A N 1
ATOM 2137 C CA . VAL A 1 270 ? 0.835 18.785 -8.864 1.00 93.62 270 VAL A CA 1
ATOM 2138 C C . VAL A 1 270 ? 2.064 18.027 -9.372 1.00 93.62 270 VAL A C 1
ATOM 2140 O O . VAL A 1 270 ? 2.279 17.936 -10.582 1.00 93.62 270 VAL A O 1
ATOM 2143 N N . GLN A 1 271 ? 2.862 17.448 -8.469 1.00 92.25 271 GLN A N 1
ATOM 2144 C CA . GLN A 1 271 ? 4.019 16.632 -8.853 1.00 92.25 271 GLN A CA 1
ATOM 2145 C C . GLN A 1 271 ? 3.598 15.420 -9.679 1.00 92.25 271 GLN A C 1
ATOM 2147 O O . GLN A 1 271 ? 4.164 15.175 -10.741 1.00 92.25 271 GLN A O 1
ATOM 2152 N N . LEU A 1 272 ? 2.575 14.697 -9.218 1.00 94.12 272 LEU A N 1
ATOM 2153 C CA . LEU A 1 272 ? 2.050 13.543 -9.933 1.00 94.12 272 LEU A CA 1
ATOM 2154 C C . LEU A 1 272 ? 1.548 13.932 -11.329 1.00 94.12 272 LEU A C 1
ATOM 2156 O O . LEU A 1 272 ? 1.916 13.292 -12.309 1.00 94.12 272 LEU A O 1
ATOM 2160 N N . ALA A 1 273 ? 0.769 15.008 -11.434 1.00 94.75 273 ALA A N 1
ATOM 2161 C CA . ALA A 1 273 ? 0.263 15.511 -12.707 1.00 94.75 273 ALA A CA 1
ATOM 2162 C C . ALA A 1 273 ? 1.399 15.910 -13.668 1.00 94.75 273 ALA A C 1
ATOM 2164 O O . ALA A 1 273 ? 1.354 15.600 -14.858 1.00 94.75 273 ALA A O 1
ATOM 2165 N N . THR A 1 274 ? 2.458 16.532 -13.145 1.00 93.81 274 THR A N 1
ATOM 2166 C CA . THR A 1 274 ? 3.650 16.885 -13.931 1.00 93.81 274 THR A CA 1
ATOM 2167 C C . THR A 1 274 ? 4.349 15.637 -14.475 1.00 93.81 274 THR A C 1
ATOM 2169 O O . THR A 1 274 ? 4.663 15.575 -15.664 1.00 93.81 274 THR A O 1
ATOM 2172 N N . GLU A 1 275 ? 4.558 14.621 -13.635 1.00 93.12 275 GLU A N 1
ATOM 2173 C CA . GLU A 1 275 ? 5.187 13.357 -14.041 1.00 93.12 275 GLU A CA 1
ATOM 2174 C C . GLU A 1 275 ? 4.327 12.564 -15.036 1.00 93.12 275 GLU A C 1
ATOM 2176 O O . GLU A 1 275 ? 4.858 11.980 -15.982 1.00 93.12 275 GLU A O 1
ATOM 2181 N N . MET A 1 276 ? 3.003 12.563 -14.858 1.00 93.75 276 MET A N 1
ATOM 2182 C CA . MET A 1 276 ? 2.061 11.964 -15.807 1.00 93.75 276 MET A CA 1
ATOM 2183 C C . MET A 1 276 ? 2.188 12.618 -17.184 1.00 93.75 276 MET A C 1
ATOM 2185 O O . MET A 1 276 ? 2.417 11.919 -18.173 1.00 93.75 276 MET A O 1
ATOM 2189 N N . ARG A 1 277 ? 2.163 13.955 -17.242 1.00 93.50 277 ARG A N 1
ATOM 2190 C CA . ARG A 1 277 ? 2.302 14.700 -18.497 1.00 93.50 277 ARG A CA 1
ATOM 2191 C C . ARG A 1 277 ? 3.641 14.458 -19.186 1.00 93.50 277 ARG A C 1
ATOM 2193 O O . ARG A 1 277 ? 3.674 14.262 -20.397 1.00 93.50 277 ARG A O 1
ATOM 2200 N N . GLN A 1 278 ? 4.739 14.415 -18.429 1.00 92.00 278 GLN A N 1
ATOM 2201 C CA . GLN A 1 278 ? 6.069 14.092 -18.969 1.00 92.00 278 GLN A CA 1
ATOM 2202 C C . GLN A 1 278 ? 6.126 12.703 -19.620 1.00 92.00 278 GLN A C 1
ATOM 2204 O O . GLN A 1 278 ? 6.929 12.478 -20.521 1.00 92.00 278 GLN A O 1
ATOM 2209 N N . ARG A 1 279 ? 5.264 11.779 -19.185 1.00 90.19 279 ARG A N 1
ATOM 2210 C CA . ARG A 1 279 ? 5.138 10.419 -19.726 1.00 90.19 279 ARG A CA 1
ATOM 2211 C C . ARG A 1 279 ? 4.028 10.288 -20.776 1.00 90.19 279 ARG A C 1
ATOM 2213 O O . ARG A 1 279 ? 3.687 9.169 -21.147 1.00 90.19 279 ARG A O 1
ATOM 2220 N N . GLY A 1 280 ? 3.457 11.402 -21.241 1.00 89.75 280 GLY A N 1
ATOM 2221 C CA . GLY A 1 280 ? 2.383 11.419 -22.239 1.00 89.75 280 GLY A CA 1
ATOM 2222 C C . GLY A 1 280 ? 1.008 11.003 -21.707 1.00 89.75 280 GLY A C 1
ATOM 2223 O O . GLY A 1 280 ? 0.101 10.765 -22.498 1.00 89.75 280 GLY A O 1
ATOM 2224 N N . LEU A 1 281 ? 0.839 10.913 -20.385 1.00 89.94 281 LEU A N 1
ATOM 2225 C CA . LEU A 1 281 ? -0.449 10.670 -19.737 1.00 89.94 281 LEU A CA 1
ATOM 2226 C C . LEU A 1 281 ? -1.093 12.026 -19.442 1.00 89.94 281 LEU A C 1
ATOM 2228 O O . LEU A 1 281 ? -0.830 12.625 -18.399 1.00 89.94 281 LEU A O 1
ATOM 2232 N N . ASP A 1 282 ? -1.897 12.529 -20.373 1.00 91.81 282 ASP A N 1
ATOM 2233 C CA . ASP A 1 282 ? -2.624 13.789 -20.207 1.00 91.81 282 ASP A CA 1
ATOM 2234 C C . ASP A 1 282 ? -4.130 13.523 -20.121 1.00 91.81 282 ASP A C 1
ATOM 2236 O O . ASP A 1 282 ? -4.688 12.686 -20.835 1.00 91.81 282 ASP A O 1
ATOM 2240 N N . SER A 1 283 ? -4.791 14.203 -19.190 1.00 94.19 283 SER A N 1
ATOM 2241 C CA . SER A 1 283 ? -6.213 14.031 -18.907 1.00 94.19 283 SER A CA 1
ATOM 2242 C C . SER A 1 283 ? -6.781 15.299 -18.276 1.00 94.19 283 SER A C 1
ATOM 2244 O O . SER A 1 283 ? -6.050 16.142 -17.752 1.00 94.19 283 SER A O 1
ATOM 2246 N N . SER A 1 284 ? -8.111 15.414 -18.231 1.00 94.12 284 SER A N 1
ATOM 2247 C CA . SER A 1 284 ? -8.762 16.514 -17.503 1.00 94.12 284 SER A CA 1
ATOM 2248 C C . SER A 1 284 ? -8.409 16.515 -16.004 1.00 94.12 284 SER A C 1
ATOM 2250 O O . SER A 1 284 ? -8.444 17.565 -15.364 1.00 94.12 284 SER A O 1
ATOM 2252 N N . ALA A 1 285 ? -8.071 15.359 -15.415 1.00 93.12 285 ALA A N 1
ATOM 2253 C CA . ALA A 1 285 ? -7.630 15.299 -14.022 1.00 93.12 285 ALA A CA 1
ATOM 2254 C C . ALA A 1 285 ? -6.224 15.896 -13.850 1.00 93.12 285 ALA A C 1
ATOM 2256 O O . ALA A 1 285 ? -6.000 16.631 -12.889 1.00 93.12 285 ALA A O 1
ATOM 2257 N N . VAL A 1 286 ? -5.315 15.632 -14.796 1.00 94.25 286 VAL A N 1
ATOM 2258 C CA . VAL A 1 286 ? -3.964 16.216 -14.834 1.00 94.25 286 VAL A CA 1
ATOM 2259 C C . VAL A 1 286 ? -4.039 17.735 -14.961 1.00 94.25 286 VAL A C 1
ATOM 2261 O O . VAL A 1 286 ? -3.418 18.441 -14.171 1.00 94.25 286 VAL A O 1
ATOM 2264 N N . GLU A 1 287 ? -4.839 18.247 -15.897 1.00 93.69 287 GLU A N 1
ATOM 2265 C CA . GLU A 1 287 ? -5.034 19.689 -16.090 1.00 93.69 287 GLU A CA 1
ATOM 2266 C C . GLU A 1 287 ? -5.508 20.374 -14.800 1.00 93.69 287 GLU A C 1
ATOM 2268 O O . GLU A 1 287 ? -4.839 21.271 -14.288 1.00 93.69 287 GLU A O 1
ATOM 2273 N N . LYS A 1 288 ? -6.585 19.864 -14.192 1.00 93.38 288 LYS A N 1
ATOM 2274 C CA . LYS A 1 288 ? -7.133 20.417 -12.944 1.00 93.38 288 LYS A CA 1
ATOM 2275 C C . LYS A 1 288 ? -6.172 20.323 -11.762 1.00 93.38 288 LYS A C 1
ATOM 2277 O O . LYS A 1 288 ? -6.221 21.166 -10.869 1.00 93.38 288 LYS A O 1
ATOM 2282 N N . ALA A 1 289 ? -5.343 19.282 -11.698 1.00 91.88 289 ALA A N 1
ATOM 2283 C CA . ALA A 1 289 ? -4.369 19.121 -10.625 1.00 91.88 289 ALA A CA 1
ATOM 2284 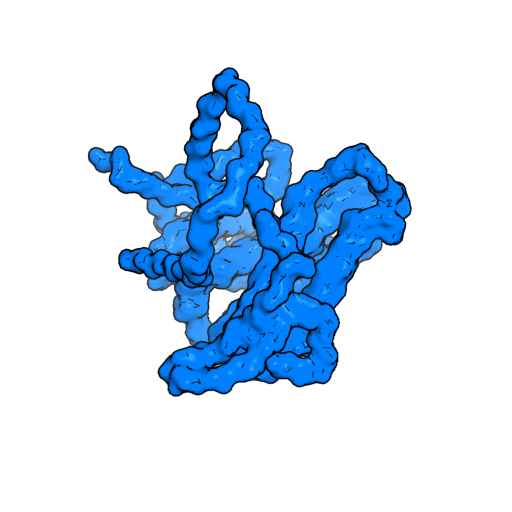C C . ALA A 1 289 ? -3.253 20.173 -10.700 1.00 91.88 289 ALA A C 1
ATOM 2286 O O . ALA A 1 289 ? -2.764 20.603 -9.659 1.00 91.88 289 ALA A O 1
ATOM 2287 N N . LEU A 1 290 ? -2.880 20.621 -11.900 1.00 90.94 290 LEU A N 1
ATOM 2288 C CA . LEU A 1 290 ? -1.855 21.653 -12.099 1.00 90.94 290 LEU A CA 1
ATOM 2289 C C . LEU A 1 290 ? -2.347 23.065 -11.768 1.00 90.94 290 LEU A C 1
ATOM 2291 O O . LEU A 1 290 ? -1.539 23.933 -11.452 1.00 90.94 290 LEU A O 1
ATOM 2295 N N . GLU A 1 291 ? -3.660 23.281 -11.792 1.00 89.62 291 GLU A N 1
ATOM 2296 C CA . GLU A 1 291 ? -4.297 24.527 -11.355 1.00 89.62 291 GLU A CA 1
ATOM 2297 C C . GLU A 1 291 ? -4.417 24.640 -9.827 1.00 89.62 291 GLU A C 1
ATOM 2299 O O . GLU A 1 291 ? -4.807 25.693 -9.319 1.00 89.62 291 GLU A O 1
ATOM 2304 N N . VAL A 1 292 ? -4.111 23.574 -9.072 1.00 83.69 292 VAL A N 1
ATOM 2305 C CA . VAL A 1 292 ? -4.184 23.595 -7.605 1.00 83.69 292 VAL A CA 1
ATOM 2306 C C . VAL A 1 292 ? -3.208 24.652 -7.074 1.00 83.69 292 VAL A C 1
ATOM 2308 O O . VAL A 1 292 ? -1.999 24.517 -7.286 1.00 83.69 292 VAL A O 1
ATOM 2311 N N . PRO A 1 293 ? -3.691 25.688 -6.356 1.00 72.75 293 PRO A N 1
ATOM 2312 C CA . PRO A 1 293 ? -2.825 26.729 -5.827 1.00 72.75 293 PRO A CA 1
ATOM 2313 C C . PRO A 1 293 ? -1.779 26.124 -4.894 1.00 72.75 293 PRO A C 1
ATOM 2315 O O . PRO A 1 293 ? -2.102 25.558 -3.849 1.00 72.75 293 PRO A O 1
ATOM 2318 N N . GLN A 1 294 ? -0.506 26.244 -5.260 1.00 65.44 294 GLN A N 1
ATOM 2319 C CA . GLN A 1 294 ? 0.574 25.886 -4.356 1.00 65.44 294 GLN A CA 1
ATOM 2320 C C . GLN A 1 294 ? 0.734 27.010 -3.336 1.00 65.44 294 GLN A C 1
ATOM 2322 O O . GLN A 1 294 ? 1.061 28.145 -3.693 1.00 65.44 294 GLN A O 1
ATOM 2327 N N . SER A 1 295 ? 0.521 26.706 -2.055 1.00 54.91 295 SER A N 1
ATOM 2328 C CA . SER A 1 295 ? 0.959 27.609 -0.995 1.00 54.91 295 SER A CA 1
ATOM 2329 C C . SER A 1 295 ? 2.473 27.789 -1.131 1.00 54.91 295 SER A C 1
ATOM 2331 O O . SER A 1 295 ? 3.227 26.818 -1.060 1.00 54.91 295 SER A O 1
ATOM 2333 N N . ARG A 1 296 ? 2.921 29.032 -1.350 1.00 47.19 296 ARG A N 1
ATOM 2334 C CA . ARG A 1 296 ? 4.328 29.422 -1.587 1.00 47.19 296 ARG A CA 1
ATOM 2335 C C . ARG A 1 296 ? 5.268 29.157 -0.392 1.00 47.19 296 ARG A C 1
ATOM 2337 O O . ARG A 1 296 ? 6.407 29.604 -0.408 1.00 47.19 296 ARG A O 1
ATOM 2344 N N . HIS A 1 297 ? 4.808 28.440 0.635 1.00 45.69 297 HIS A N 1
ATOM 2345 C CA . HIS A 1 297 ? 5.484 28.254 1.921 1.00 45.69 297 HIS A CA 1
ATOM 2346 C C . HIS A 1 297 ? 6.057 26.848 2.170 1.00 45.69 297 HIS A C 1
ATOM 2348 O O . HIS A 1 297 ? 6.530 26.577 3.271 1.00 45.69 297 HIS A O 1
ATOM 2354 N N . LEU A 1 298 ? 6.050 25.947 1.182 1.00 45.84 298 LEU A N 1
ATOM 2355 C CA . LEU A 1 298 ? 6.705 24.640 1.306 1.00 45.84 298 LEU A CA 1
ATOM 2356 C C . LEU A 1 298 ? 8.099 24.671 0.666 1.00 45.84 298 LEU A C 1
ATOM 2358 O O . LEU A 1 298 ? 8.247 24.486 -0.541 1.00 45.84 298 LEU A O 1
ATOM 2362 N N . THR A 1 299 ? 9.133 24.890 1.477 1.00 37.75 299 THR A N 1
ATOM 2363 C CA . THR A 1 299 ? 10.530 24.810 1.032 1.00 37.75 299 THR A CA 1
ATOM 2364 C C . THR A 1 299 ? 10.948 23.339 0.891 1.00 37.75 299 THR A C 1
ATOM 2366 O O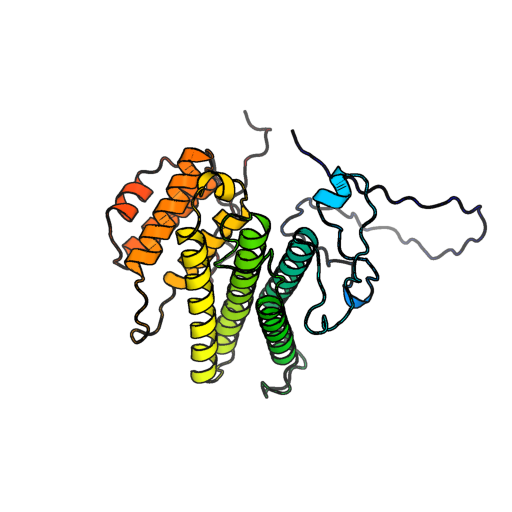 . THR A 1 299 ? 10.757 22.560 1.831 1.00 37.75 299 THR A O 1
ATOM 2369 N N . PRO A 1 300 ? 11.532 22.914 -0.246 1.00 36.97 300 PRO A N 1
ATOM 2370 C CA . PRO A 1 300 ? 12.047 21.556 -0.401 1.00 36.97 300 PRO A CA 1
ATOM 2371 C C . PRO A 1 300 ? 13.193 21.305 0.588 1.00 36.97 300 PRO A C 1
ATOM 2373 O O . PRO A 1 300 ? 14.251 21.926 0.499 1.00 36.97 300 PRO A O 1
ATOM 2376 N N . ALA A 1 301 ? 13.006 20.385 1.534 1.00 37.31 301 ALA A N 1
ATOM 2377 C CA . ALA A 1 301 ? 14.049 19.995 2.475 1.00 37.31 301 ALA A CA 1
ATOM 2378 C C . ALA A 1 301 ? 14.870 18.840 1.871 1.00 37.31 301 ALA A C 1
ATOM 2380 O O . ALA A 1 301 ? 14.557 17.673 2.071 1.00 37.31 301 ALA A O 1
ATOM 2381 N N . PHE A 1 302 ? 15.928 19.193 1.135 1.00 39.06 302 PHE A N 1
ATOM 2382 C CA . PHE A 1 302 ? 16.973 18.315 0.580 1.00 39.06 302 PHE A CA 1
ATOM 2383 C C . PHE A 1 302 ? 16.594 17.368 -0.576 1.00 39.06 302 PHE A C 1
ATOM 2385 O O . PHE A 1 302 ? 16.037 16.288 -0.399 1.00 39.06 302 PHE A O 1
ATOM 2392 N N . THR A 1 303 ? 17.111 17.685 -1.766 1.00 32.47 303 THR A N 1
ATOM 2393 C CA . THR A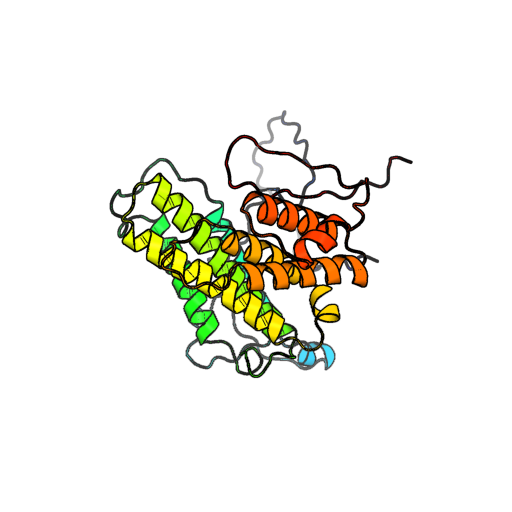 1 303 ? 17.489 16.686 -2.773 1.00 32.47 303 THR A CA 1
ATOM 2394 C C . THR A 1 303 ? 18.811 16.044 -2.342 1.00 32.47 303 THR A C 1
ATOM 2396 O O . THR A 1 303 ? 19.875 16.638 -2.529 1.00 32.47 303 THR A O 1
ATOM 2399 N N . LYS A 1 304 ? 18.794 14.845 -1.747 1.00 31.50 304 LYS A N 1
ATOM 2400 C CA . LYS A 1 304 ? 20.035 14.058 -1.647 1.00 31.50 304 LYS A CA 1
ATOM 2401 C C . LYS A 1 304 ? 20.314 13.463 -3.031 1.00 31.50 304 LYS A C 1
ATOM 2403 O O . LYS A 1 304 ? 19.418 12.896 -3.650 1.00 31.50 304 LYS A O 1
ATOM 2408 N N . GLY A 1 305 ? 21.523 13.716 -3.526 1.00 34.25 305 GLY A N 1
ATOM 2409 C CA . GLY A 1 305 ? 21.893 13.680 -4.939 1.00 34.25 305 GLY A CA 1
ATOM 2410 C C . GLY A 1 305 ? 21.617 12.383 -5.708 1.00 34.25 305 GLY A C 1
ATOM 2411 O O . GLY A 1 305 ? 21.582 11.290 -5.152 1.00 34.25 305 GLY A O 1
ATOM 2412 N N . SER A 1 306 ? 21.442 12.575 -7.020 1.00 35.34 306 SER A N 1
ATOM 2413 C CA . SER A 1 306 ? 21.649 11.621 -8.119 1.00 35.34 306 SER A CA 1
ATOM 2414 C C . SER A 1 306 ? 21.287 10.153 -7.853 1.00 35.34 306 SER A C 1
ATOM 2416 O O . SER A 1 306 ? 22.134 9.267 -7.938 1.00 35.34 306 SER A O 1
ATOM 2418 N N . ALA A 1 307 ? 20.008 9.876 -7.617 1.00 33.88 307 ALA A N 1
ATOM 2419 C CA . ALA A 1 307 ? 19.422 8.575 -7.929 1.00 33.88 307 ALA A CA 1
ATOM 2420 C C . ALA A 1 307 ? 17.977 8.781 -8.418 1.00 33.88 307 ALA A C 1
ATOM 2422 O O . ALA A 1 307 ? 17.257 9.585 -7.821 1.00 33.88 307 ALA A O 1
ATOM 2423 N N . PRO A 1 308 ? 17.510 8.068 -9.460 1.00 35.41 308 PRO A N 1
ATOM 2424 C CA . PRO A 1 308 ? 16.210 8.312 -10.102 1.00 35.41 308 PRO A CA 1
ATOM 2425 C C . PRO A 1 308 ? 14.985 7.889 -9.257 1.00 35.41 308 PRO A C 1
ATOM 2427 O O . PRO A 1 308 ? 13.904 7.685 -9.796 1.00 35.41 308 PRO A O 1
ATOM 2430 N N . SER A 1 309 ? 15.130 7.732 -7.934 1.00 41.19 309 SER A N 1
ATOM 2431 C CA . SER A 1 309 ? 14.117 7.141 -7.043 1.00 41.19 309 SER A CA 1
ATOM 2432 C C . SER A 1 309 ? 13.834 7.937 -5.755 1.00 41.19 309 SER A C 1
ATOM 2434 O O . SER A 1 309 ? 13.085 7.456 -4.901 1.00 41.19 309 SER A O 1
ATOM 2436 N N . SER A 1 310 ? 14.393 9.130 -5.566 1.00 38.59 310 SER A N 1
ATOM 2437 C CA . SER A 1 310 ? 14.200 9.876 -4.313 1.00 38.59 310 SER A CA 1
ATOM 2438 C C . SER A 1 310 ? 12.962 10.777 -4.390 1.00 38.59 310 SER A C 1
ATOM 2440 O O . SER A 1 310 ? 12.986 11.815 -5.044 1.00 38.59 310 SER A O 1
ATOM 2442 N N . GLY A 1 311 ? 11.866 10.377 -3.736 1.00 40.56 311 GLY A N 1
ATOM 2443 C CA . GLY A 1 311 ? 10.684 11.230 -3.556 1.00 40.56 311 GLY A CA 1
ATOM 2444 C C . GLY A 1 311 ? 10.942 12.364 -2.546 1.00 40.56 311 GLY A C 1
ATOM 2445 O O . GLY A 1 311 ? 11.733 12.168 -1.621 1.00 40.56 311 GLY A O 1
ATOM 2446 N N . PRO A 1 312 ? 10.306 13.541 -2.693 1.00 43.88 312 PRO A N 1
ATOM 2447 C CA . PRO A 1 312 ? 10.548 14.675 -1.803 1.00 43.88 312 PRO A CA 1
ATOM 2448 C C . PRO A 1 312 ? 9.803 14.552 -0.464 1.00 43.88 312 PRO A C 1
ATOM 2450 O O . PRO A 1 312 ? 8.666 14.084 -0.404 1.00 43.88 312 PRO A O 1
ATOM 2453 N N . VAL A 1 313 ? 10.446 15.032 0.606 1.00 44.34 313 VAL A N 1
ATOM 2454 C CA . VAL A 1 313 ? 9.857 15.243 1.939 1.00 44.34 313 VAL A CA 1
ATOM 2455 C C . VAL A 1 313 ? 9.668 16.750 2.146 1.00 44.34 313 VAL A C 1
ATOM 2457 O O . VAL A 1 313 ? 10.577 17.536 1.885 1.00 44.34 313 VAL A O 1
ATOM 2460 N N . PHE A 1 314 ? 8.485 17.158 2.608 1.00 42.81 314 PHE A N 1
ATOM 2461 C CA . PHE A 1 314 ? 8.139 18.559 2.870 1.00 42.81 314 PHE A CA 1
ATOM 2462 C C . PHE A 1 314 ? 8.202 18.860 4.372 1.00 42.81 314 PHE A C 1
ATOM 2464 O O . PHE A 1 314 ? 7.716 18.065 5.176 1.00 42.81 314 PHE A O 1
ATOM 2471 N N . ARG A 1 315 ? 8.780 20.009 4.751 1.00 35.12 315 ARG A N 1
ATOM 2472 C CA . ARG A 1 315 ? 8.812 20.517 6.136 1.00 35.12 315 ARG A CA 1
ATOM 2473 C C . ARG A 1 315 ? 7.905 21.747 6.234 1.00 35.12 315 ARG A C 1
ATOM 2475 O O . ARG A 1 315 ? 7.934 22.593 5.346 1.00 35.12 315 ARG A O 1
ATOM 2482 N N . LEU A 1 316 ? 7.106 21.840 7.296 1.00 36.53 316 LEU A N 1
ATOM 2483 C CA . LEU A 1 316 ? 6.380 23.067 7.646 1.00 36.53 316 LEU A CA 1
ATOM 2484 C C . LEU A 1 316 ? 7.349 24.068 8.311 1.00 36.53 316 LEU A C 1
ATOM 2486 O O . LEU A 1 316 ? 8.262 23.618 9.013 1.00 36.53 316 LEU A O 1
ATOM 2490 N N . PRO A 1 317 ? 7.183 25.391 8.118 1.00 36.09 317 PRO A N 1
ATOM 2491 C CA . PRO A 1 317 ? 8.047 26.388 8.745 1.00 36.09 317 PRO A CA 1
ATOM 2492 C C . PRO A 1 317 ? 7.912 26.358 10.271 1.00 36.09 317 PRO A C 1
ATOM 2494 O O . PRO A 1 317 ? 6.809 26.227 10.803 1.00 36.09 317 PRO A O 1
ATOM 2497 N N . SER A 1 318 ? 9.028 26.520 10.980 1.00 35.22 318 SER A N 1
ATOM 2498 C CA . SER A 1 318 ? 9.008 26.864 12.400 1.00 35.22 318 SER A CA 1
ATOM 2499 C C . SER A 1 318 ? 8.482 28.288 12.558 1.00 35.22 318 SER A C 1
ATOM 2501 O O . SER A 1 318 ? 8.900 29.189 11.835 1.00 35.22 318 SER A O 1
ATOM 2503 N N . SER A 1 319 ? 7.573 28.493 13.507 1.00 39.25 319 SER A N 1
ATOM 2504 C CA . SER A 1 319 ? 6.930 29.771 13.833 1.00 39.25 319 SER A CA 1
ATOM 2505 C C . SER A 1 319 ? 7.892 30.766 14.500 1.00 39.25 319 SER A C 1
ATOM 2507 O O . SER A 1 319 ? 7.692 31.164 15.646 1.00 39.25 319 SER A O 1
ATOM 2509 N N . SER A 1 320 ? 8.965 31.131 13.803 1.00 36.94 320 SER A N 1
ATOM 2510 C CA . SER A 1 320 ? 9.967 32.090 14.271 1.00 36.94 320 SER A CA 1
ATOM 2511 C C . SER A 1 320 ? 10.535 32.976 13.160 1.00 36.94 320 SER A C 1
ATOM 2513 O O . SER A 1 320 ? 11.650 33.457 13.308 1.00 36.94 320 SER A O 1
ATOM 2515 N N . GLU A 1 321 ? 9.799 33.193 12.068 1.00 41.00 321 GLU A N 1
ATOM 2516 C CA . GLU A 1 321 ? 10.107 34.239 11.083 1.00 41.00 321 GLU A CA 1
ATOM 2517 C C . GLU A 1 321 ? 8.791 34.848 10.570 1.00 41.00 321 GLU A C 1
ATOM 2519 O O . GLU A 1 321 ? 8.187 34.375 9.608 1.00 41.00 321 GLU A O 1
ATOM 2524 N N . THR A 1 322 ? 8.329 35.873 11.283 1.00 36.44 322 THR A N 1
ATOM 2525 C CA . THR A 1 322 ? 7.439 36.933 10.786 1.00 36.44 322 THR A CA 1
ATOM 2526 C C . THR A 1 322 ? 8.171 38.247 10.930 1.00 36.44 322 THR A C 1
ATOM 2528 O O . THR A 1 322 ? 8.738 38.436 12.033 1.00 36.44 322 THR A O 1
#

pLDDT: mean 74.31, std 24.36, range [21.42, 98.25]

Solvent-accessible surface area (backbone atoms only — not comparable to full-atom values): 19735 Å² total; per-residue (Å²): 138,84,87,77,86,78,82,77,82,87,76,82,92,78,85,91,87,80,90,80,90,79,87,87,83,90,89,75,88,79,80,79,80,89,54,96,86,77,58,83,65,70,73,84,69,52,68,91,79,41,90,46,62,41,52,52,37,71,65,34,62,76,66,74,44,94,63,94,54,55,58,64,61,57,74,72,72,56,93,84,69,86,67,32,62,54,26,45,41,55,50,26,49,49,53,27,47,54,24,45,53,61,45,68,55,72,83,72,93,71,91,67,53,90,50,65,81,75,12,65,69,53,45,51,51,53,52,52,54,48,52,52,52,52,50,66,74,62,49,48,80,76,42,32,73,78,86,24,49,87,35,67,55,15,48,48,29,52,45,38,46,30,50,21,44,35,42,37,29,52,38,47,39,56,49,34,65,74,72,68,51,62,67,71,57,42,51,54,36,49,53,52,29,50,50,26,37,51,50,47,51,52,55,58,73,59,39,89,59,56,72,72,55,48,73,40,62,67,56,52,48,48,48,55,57,32,45,56,59,66,65,48,92,67,63,89,84,60,90,64,66,48,64,64,54,45,43,51,43,41,52,52,28,47,45,41,20,68,78,66,69,30,66,64,35,36,52,52,22,30,51,50,27,51,55,34,43,76,70,72,51,75,50,76,52,35,57,58,30,63,68,52,82,72,70,94,68,65,56,82,62,70,85,77,76,95,58,105,76,76,79,88,55,81,49,80,76,75,100,80,80,130

InterPro domains:
  IPR050815 Transcription factor, fungi [PTHR47338] (38-300)